Protein AF-A0A5B9EG46-F1 (afdb_monomer_lite)

Radius of gyration: 18.73 Å; chains: 1; bounding box: 48×42×52 Å

Structure (mmCIF, N/CA/C/O backbone):
data_AF-A0A5B9EG46-F1
#
_entry.id   AF-A0A5B9EG46-F1
#
loop_
_atom_site.group_PDB
_atom_site.id
_atom_site.type_symbol
_atom_site.label_atom_id
_atom_site.label_alt_id
_atom_site.label_comp_id
_atom_site.label_asym_id
_atom_site.label_entity_id
_atom_site.label_seq_id
_atom_site.pdbx_PDB_ins_code
_atom_site.Cartn_x
_atom_site.Cartn_y
_atom_site.Cartn_z
_atom_site.occupancy
_atom_site.B_iso_or_equiv
_atom_site.auth_seq_id
_atom_site.auth_comp_id
_atom_site.auth_asym_id
_atom_site.auth_atom_id
_atom_site.pdbx_PDB_model_num
ATOM 1 N N . MET A 1 1 ? -4.142 -1.203 10.692 1.00 85.25 1 MET A N 1
ATOM 2 C CA . MET A 1 1 ? -3.237 -2.343 10.443 1.00 85.25 1 MET A CA 1
ATOM 3 C C . MET A 1 1 ? -2.773 -2.283 8.999 1.00 85.25 1 MET A C 1
ATOM 5 O O . MET A 1 1 ? -3.549 -1.854 8.151 1.00 85.25 1 MET A O 1
ATOM 9 N N . ASN A 1 2 ? -1.533 -2.670 8.729 1.00 88.81 2 ASN A N 1
ATOM 10 C CA . ASN A 1 2 ? -1.017 -2.977 7.399 1.00 88.81 2 ASN A CA 1
ATOM 11 C C . ASN A 1 2 ? -0.337 -4.343 7.445 1.00 88.81 2 ASN A C 1
ATOM 13 O O . ASN A 1 2 ? 0.152 -4.753 8.495 1.00 88.81 2 ASN A O 1
ATOM 17 N N . ILE A 1 3 ? -0.322 -5.017 6.306 1.00 88.25 3 ILE A N 1
ATOM 18 C CA . ILE A 1 3 ? 0.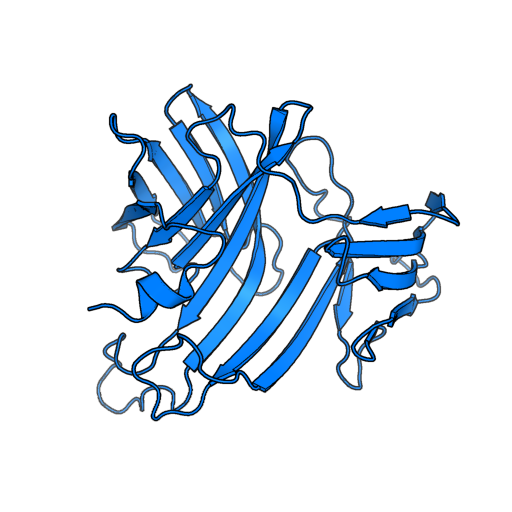375 -6.282 6.116 1.00 88.25 3 ILE A CA 1
ATOM 19 C C . ILE A 1 3 ? 1.422 -6.010 5.045 1.00 88.25 3 ILE A C 1
ATOM 21 O O . ILE A 1 3 ? 1.052 -5.525 3.974 1.00 88.25 3 ILE A O 1
ATOM 25 N N . LEU A 1 4 ? 2.687 -6.282 5.353 1.00 89.88 4 LEU A N 1
ATOM 26 C CA . LEU A 1 4 ? 3.756 -6.298 4.367 1.00 89.88 4 LEU A CA 1
ATOM 27 C C . LEU A 1 4 ? 4.073 -7.738 4.007 1.00 89.88 4 LEU A C 1
ATOM 29 O O . LEU A 1 4 ? 4.192 -8.599 4.878 1.00 89.88 4 LEU A O 1
ATOM 33 N N . ILE A 1 5 ? 4.189 -7.993 2.712 1.00 90.62 5 ILE A N 1
ATOM 34 C CA . ILE A 1 5 ? 4.480 -9.326 2.196 1.00 90.62 5 ILE A CA 1
ATOM 35 C C . ILE A 1 5 ? 5.685 -9.203 1.284 1.00 90.62 5 ILE A C 1
ATOM 37 O O . ILE A 1 5 ? 5.642 -8.451 0.312 1.00 90.62 5 ILE A O 1
ATOM 41 N N . SER A 1 6 ? 6.734 -9.960 1.579 1.00 90.94 6 SER A N 1
ATOM 42 C CA . SER A 1 6 ? 7.875 -10.113 0.685 1.00 90.94 6 SER A CA 1
ATOM 43 C C . SER A 1 6 ? 7.832 -11.498 0.068 1.00 90.94 6 SER A C 1
ATOM 45 O O . SER A 1 6 ? 7.726 -12.505 0.769 1.00 90.94 6 SER A O 1
ATOM 47 N N . THR A 1 7 ? 7.916 -11.557 -1.254 1.00 91.19 7 THR A N 1
ATOM 48 C CA . THR A 1 7 ? 7.923 -12.813 -2.000 1.00 91.19 7 THR A CA 1
ATOM 49 C C . THR A 1 7 ? 9.030 -12.832 -3.041 1.00 91.19 7 THR A C 1
ATOM 51 O O . THR A 1 7 ? 9.503 -11.783 -3.495 1.00 91.19 7 THR A O 1
ATOM 54 N N . THR A 1 8 ? 9.428 -14.036 -3.438 1.00 89.81 8 THR A N 1
ATOM 55 C CA . THR A 1 8 ? 10.346 -14.250 -4.552 1.00 89.81 8 THR A CA 1
ATOM 56 C C . THR A 1 8 ? 9.718 -15.082 -5.658 1.00 89.81 8 THR A C 1
ATOM 58 O O . THR A 1 8 ? 8.830 -15.908 -5.439 1.00 89.81 8 THR A O 1
ATOM 61 N N . VAL A 1 9 ? 10.206 -14.858 -6.876 1.00 85.00 9 VAL A N 1
ATOM 62 C CA . VAL A 1 9 ? 9.871 -15.650 -8.063 1.00 85.00 9 VAL A CA 1
ATOM 63 C C . VAL A 1 9 ? 11.168 -16.167 -8.698 1.00 85.00 9 VAL A C 1
ATOM 65 O O . VAL A 1 9 ? 12.153 -15.419 -8.730 1.00 85.00 9 VAL A O 1
ATOM 68 N N . PRO A 1 10 ? 11.210 -17.419 -9.201 1.00 77.56 10 PRO A N 1
ATOM 69 C CA . PRO A 1 10 ? 12.395 -17.976 -9.860 1.00 77.56 10 PRO A CA 1
ATOM 70 C C . PRO A 1 10 ? 12.951 -17.110 -11.013 1.00 77.56 10 PRO A C 1
ATOM 72 O O . PRO A 1 10 ? 12.191 -16.469 -11.737 1.00 77.56 10 PRO A O 1
ATOM 75 N N . SER A 1 11 ? 14.278 -17.144 -11.219 1.00 65.19 11 SER A N 1
ATOM 76 C CA . SER A 1 11 ? 15.052 -16.350 -12.209 1.00 65.19 11 SER A CA 1
ATOM 77 C C . SER A 1 11 ? 14.537 -16.386 -13.639 1.00 65.19 11 SER A C 1
ATOM 79 O O . SER A 1 11 ? 14.783 -15.448 -14.392 1.00 65.19 11 SER A O 1
ATOM 81 N N . SER A 1 12 ? 13.917 -17.490 -14.053 1.00 67.06 12 SER A N 1
ATOM 82 C CA . SER A 1 12 ? 13.529 -17.709 -15.447 1.00 67.06 12 SER A CA 1
ATOM 83 C C . SER A 1 12 ? 12.289 -16.920 -15.863 1.00 67.06 12 SER A C 1
ATOM 85 O O . SER A 1 12 ? 11.946 -16.909 -17.043 1.00 67.06 12 SER A O 1
ATOM 87 N N . ALA A 1 13 ? 11.595 -16.295 -14.914 1.00 65.25 13 ALA A N 1
ATOM 88 C CA . ALA A 1 13 ? 10.385 -15.537 -15.177 1.00 65.25 13 ALA A CA 1
ATOM 89 C C . ALA A 1 13 ? 10.718 -14.167 -15.797 1.00 65.25 13 ALA A C 1
ATOM 91 O O . ALA A 1 13 ? 11.292 -13.294 -15.146 1.00 65.25 13 ALA A O 1
ATOM 92 N N . THR A 1 14 ? 10.343 -13.973 -17.063 1.00 68.88 14 THR A N 1
ATOM 93 C CA . THR A 1 14 ? 10.379 -12.665 -17.746 1.00 68.88 14 THR A CA 1
ATOM 94 C C . THR A 1 14 ? 9.091 -11.859 -17.547 1.00 68.88 14 THR A C 1
ATOM 96 O O . THR A 1 14 ? 9.083 -10.652 -17.779 1.00 68.88 14 THR A O 1
ATOM 99 N N . ASP A 1 15 ? 8.032 -12.526 -17.092 1.00 72.88 15 ASP A N 1
ATOM 100 C CA . ASP A 1 15 ? 6.735 -11.992 -16.675 1.00 72.88 15 ASP A CA 1
ATOM 101 C C . ASP A 1 15 ? 6.372 -12.624 -15.322 1.00 72.88 15 ASP A C 1
ATOM 103 O O . ASP A 1 15 ? 6.826 -13.717 -14.992 1.00 72.88 15 ASP A O 1
ATOM 107 N N . LEU A 1 16 ? 5.571 -11.924 -14.530 1.00 79.81 16 LEU A N 1
ATOM 108 C CA . LEU A 1 16 ? 5.096 -12.342 -13.215 1.00 79.81 16 LEU A CA 1
ATOM 109 C C . LEU A 1 16 ? 3.639 -12.827 -13.241 1.00 79.81 16 LEU A C 1
ATOM 111 O O . LEU A 1 16 ? 3.157 -13.395 -12.258 1.00 79.81 16 LEU A O 1
ATOM 115 N N . THR A 1 17 ? 2.919 -12.607 -14.341 1.00 84.31 17 THR A N 1
ATOM 116 C CA . THR A 1 17 ? 1.511 -12.985 -14.470 1.00 84.31 17 THR A CA 1
ATOM 117 C C . THR A 1 17 ? 1.350 -14.503 -14.413 1.00 84.31 17 THR A C 1
ATOM 119 O O . THR A 1 17 ? 1.926 -15.240 -15.207 1.00 84.31 17 THR A O 1
ATOM 122 N N . GLY A 1 18 ? 0.554 -14.985 -13.456 1.00 81.94 18 GLY A N 1
ATOM 123 C CA . GLY A 1 18 ? 0.295 -16.418 -13.278 1.00 81.94 18 GLY A CA 1
ATOM 124 C C . GLY A 1 18 ? 1.481 -17.224 -12.739 1.00 81.94 18 GLY A C 1
ATOM 125 O O . GLY A 1 18 ? 1.371 -18.443 -12.622 1.00 81.94 18 GLY A O 1
ATOM 126 N N . VAL A 1 19 ? 2.596 -16.574 -12.386 1.00 84.44 19 VAL A N 1
ATOM 127 C CA . VAL A 1 19 ? 3.767 -17.261 -11.841 1.00 84.44 19 VAL A CA 1
ATOM 128 C C . VAL A 1 19 ? 3.614 -17.434 -10.324 1.00 84.44 19 VAL A C 1
ATOM 130 O O . VAL A 1 19 ? 3.377 -16.446 -9.623 1.00 84.44 19 VAL A O 1
ATOM 133 N N . PRO A 1 20 ? 3.758 -18.661 -9.787 1.00 85.44 20 PRO A N 1
ATOM 134 C CA . PRO A 1 20 ? 3.737 -18.889 -8.347 1.00 85.44 20 PRO A CA 1
ATOM 135 C C . PRO A 1 20 ? 4.836 -18.103 -7.623 1.00 85.44 20 PRO A C 1
ATOM 137 O O . PRO A 1 20 ? 5.988 -18.077 -8.058 1.00 85.44 20 PRO A O 1
ATOM 140 N N . GLN A 1 21 ? 4.472 -17.495 -6.496 1.00 88.31 21 GLN A N 1
ATOM 141 C CA . GLN A 1 21 ? 5.372 -16.714 -5.649 1.00 88.31 21 GLN A CA 1
ATOM 142 C C . GLN A 1 21 ? 5.690 -17.505 -4.376 1.00 88.31 21 GLN A C 1
ATOM 144 O O . GLN A 1 21 ? 4.795 -18.106 -3.779 1.00 88.31 21 GLN A O 1
ATOM 149 N N . ALA A 1 22 ? 6.953 -17.501 -3.956 1.00 89.31 22 ALA A N 1
ATOM 150 C CA . ALA A 1 22 ? 7.375 -18.056 -2.675 1.00 89.31 22 ALA A CA 1
ATOM 151 C C . ALA A 1 22 ? 7.365 -16.953 -1.612 1.00 89.31 22 ALA A C 1
ATOM 153 O O . ALA A 1 22 ? 7.956 -15.896 -1.823 1.00 89.31 22 ALA A O 1
ATOM 154 N N . LEU A 1 23 ? 6.693 -17.186 -0.483 1.00 88.69 23 LEU A N 1
ATOM 155 C CA . LEU A 1 23 ? 6.702 -16.263 0.651 1.00 88.69 23 LEU A CA 1
ATOM 156 C C . LEU A 1 23 ? 8.081 -16.281 1.321 1.00 88.69 23 LEU A C 1
ATOM 158 O O . LEU A 1 23 ? 8.531 -17.336 1.756 1.00 88.69 23 LEU A O 1
ATOM 162 N N . GLU A 1 24 ? 8.718 -15.119 1.421 1.00 88.56 24 GLU A N 1
ATOM 163 C CA . GLU A 1 24 ? 9.965 -14.939 2.176 1.00 88.56 24 GLU A CA 1
ATOM 164 C C . GLU A 1 24 ? 9.677 -14.353 3.555 1.00 88.56 24 GLU A C 1
ATOM 166 O O . GLU A 1 24 ? 10.222 -14.807 4.558 1.00 88.56 24 GLU A O 1
ATOM 171 N N . ASP A 1 25 ? 8.806 -13.342 3.599 1.00 87.12 25 ASP A N 1
ATOM 172 C CA . ASP A 1 25 ? 8.509 -12.615 4.824 1.00 87.12 25 ASP A CA 1
ATOM 173 C C . ASP A 1 25 ? 7.065 -12.118 4.859 1.00 87.12 25 ASP A C 1
ATOM 175 O O . ASP A 1 25 ? 6.468 -11.781 3.830 1.00 87.12 25 ASP A O 1
ATOM 179 N N . PHE A 1 26 ? 6.519 -12.076 6.069 1.00 90.44 26 PHE A N 1
ATOM 180 C CA . PHE A 1 26 ? 5.168 -11.631 6.361 1.00 90.44 26 PHE A CA 1
ATOM 181 C C . PHE A 1 26 ? 5.185 -10.824 7.657 1.00 90.44 26 PHE A C 1
ATOM 183 O O . PHE A 1 26 ? 5.309 -11.366 8.763 1.00 90.44 26 PHE A O 1
ATOM 190 N N . GLU A 1 27 ? 5.046 -9.511 7.502 1.00 91.56 27 GLU A N 1
ATOM 191 C CA . GLU A 1 27 ? 5.081 -8.549 8.593 1.00 91.56 27 GLU A CA 1
ATOM 192 C C . GLU A 1 27 ? 3.723 -7.867 8.765 1.00 91.56 27 GLU A C 1
ATOM 194 O O . GLU A 1 27 ? 3.001 -7.567 7.816 1.00 91.56 27 GLU A O 1
ATOM 199 N N . ILE A 1 28 ? 3.376 -7.576 10.011 1.00 91.88 28 ILE A N 1
ATOM 200 C CA . ILE A 1 28 ? 2.145 -6.919 10.411 1.00 91.88 28 ILE A CA 1
ATOM 201 C C . ILE A 1 28 ? 2.519 -5.636 11.130 1.00 91.88 28 ILE A C 1
ATOM 203 O O . ILE A 1 28 ? 3.109 -5.651 12.210 1.00 91.88 28 ILE A O 1
ATOM 207 N N . GLY A 1 29 ? 2.126 -4.516 10.539 1.00 90.00 29 GLY A N 1
ATOM 208 C CA . GLY A 1 29 ? 2.231 -3.211 11.158 1.00 90.00 29 GLY A CA 1
ATOM 209 C C . GLY A 1 29 ? 0.920 -2.802 11.825 1.00 90.00 29 GLY A C 1
ATOM 210 O O . GLY A 1 29 ? -0.145 -2.703 11.203 1.00 90.00 29 GLY A O 1
ATOM 211 N N . LEU A 1 30 ? 0.985 -2.532 13.124 1.00 90.00 30 LEU A N 1
ATOM 212 C CA . LEU A 1 30 ? -0.118 -1.985 13.902 1.00 90.00 30 LEU A CA 1
ATOM 213 C C . LEU A 1 30 ? 0.140 -0.518 14.187 1.00 90.00 30 LEU A C 1
ATOM 215 O O . LEU A 1 30 ? 1.171 -0.151 14.743 1.00 90.00 30 LEU A O 1
ATOM 219 N N . TYR A 1 31 ? -0.831 0.323 13.850 1.00 87.81 31 TYR A N 1
ATOM 220 C CA . TYR A 1 31 ? -0.686 1.763 13.961 1.00 87.81 31 TYR A CA 1
ATOM 221 C C . TYR A 1 31 ? -1.988 2.464 14.313 1.00 87.81 31 TYR A C 1
ATOM 223 O O . TYR A 1 31 ? -3.077 1.959 14.041 1.00 87.81 31 TYR A O 1
ATOM 231 N N . GLN A 1 32 ? -1.851 3.647 14.911 1.00 85.38 32 GLN A N 1
ATOM 232 C CA . GLN A 1 32 ? -2.953 4.579 15.110 1.00 85.38 32 GLN A CA 1
ATOM 233 C C . GLN A 1 32 ? -2.882 5.672 14.046 1.00 85.38 32 GLN A C 1
ATOM 235 O O . GLN A 1 32 ? -1.833 6.287 13.845 1.00 85.38 32 GLN A O 1
ATOM 240 N N . ARG A 1 33 ? -4.014 5.938 13.397 1.00 81.38 33 ARG A N 1
ATOM 241 C CA . ARG A 1 33 ? -4.168 7.017 12.422 1.00 81.38 33 ARG A CA 1
ATOM 242 C C . ARG A 1 33 ? -4.978 8.171 13.016 1.00 81.38 33 ARG A C 1
ATOM 244 O O . ARG A 1 33 ? -5.821 7.951 13.881 1.00 81.38 33 ARG A O 1
ATOM 251 N N . SER A 1 34 ? -4.698 9.388 12.562 1.00 79.12 34 SER A N 1
ATOM 252 C CA . SER A 1 34 ? -5.483 10.595 12.816 1.00 79.12 34 SER A CA 1
ATOM 253 C C . SER A 1 34 ? -5.663 11.334 11.490 1.00 79.12 34 SER A C 1
ATOM 255 O O . SER A 1 34 ? -4.697 11.873 10.955 1.00 79.12 34 SER A O 1
ATOM 257 N N . GLY A 1 35 ? -6.875 11.332 10.931 1.00 78.19 35 GLY A N 1
ATOM 258 C CA . GLY A 1 35 ? -7.098 11.821 9.565 1.00 78.19 35 GLY A CA 1
ATOM 259 C C . GLY A 1 35 ? -6.379 10.941 8.536 1.00 78.19 35 GLY A C 1
ATOM 260 O O . GLY A 1 35 ? -6.535 9.723 8.561 1.00 78.19 35 GLY A O 1
ATOM 261 N N . SER A 1 36 ? -5.570 11.537 7.656 1.00 72.62 36 SER A N 1
ATOM 262 C CA . SER A 1 36 ? -4.750 10.814 6.667 1.00 72.62 36 SER A CA 1
ATOM 263 C C . SER A 1 36 ? -3.368 10.391 7.185 1.00 72.62 36 SER A C 1
ATOM 265 O O . SER A 1 36 ? -2.705 9.578 6.544 1.00 72.62 36 SER A O 1
ATOM 267 N N . ASP A 1 37 ? -2.940 10.884 8.352 1.00 81.00 37 ASP A N 1
ATOM 268 C CA . ASP A 1 37 ? -1.594 10.654 8.881 1.00 81.00 37 ASP A CA 1
ATOM 269 C C . ASP A 1 37 ? -1.564 9.573 9.971 1.00 81.00 37 ASP A C 1
ATOM 271 O O . ASP A 1 37 ? -2.401 9.512 10.878 1.00 81.00 37 ASP A O 1
ATOM 275 N N . VAL A 1 38 ? -0.550 8.713 9.912 1.00 80.00 38 VAL A N 1
ATOM 276 C CA . VAL A 1 38 ? -0.210 7.772 10.982 1.00 80.00 38 VAL A CA 1
ATOM 277 C C . VAL A 1 38 ? 0.640 8.459 12.051 1.00 80.00 38 VAL A C 1
ATOM 279 O O . VAL A 1 38 ? 1.579 9.191 11.736 1.00 80.00 38 VAL A O 1
ATOM 282 N N . LYS A 1 39 ? 0.337 8.198 13.328 1.00 78.00 39 LYS A N 1
ATOM 283 C CA . LYS A 1 39 ? 1.109 8.730 14.459 1.00 78.00 39 LYS A CA 1
ATOM 284 C C . LYS A 1 39 ? 2.502 8.068 14.525 1.00 78.00 39 LYS A C 1
ATOM 286 O O . LYS A 1 39 ? 2.551 6.848 14.695 1.00 78.00 39 LYS A O 1
ATOM 291 N N . PRO A 1 40 ? 3.616 8.830 14.474 1.00 58.28 40 PRO A N 1
ATOM 292 C CA . PRO A 1 40 ? 4.979 8.283 14.378 1.00 58.28 40 PRO A CA 1
ATOM 293 C C . PRO A 1 40 ? 5.389 7.330 15.512 1.00 58.28 40 PRO A C 1
ATOM 295 O O . PRO A 1 40 ? 6.041 6.325 15.264 1.00 58.28 40 PRO A O 1
ATOM 298 N N . LEU A 1 41 ? 4.959 7.592 16.751 1.00 62.22 41 LEU A N 1
ATOM 299 C CA . LEU A 1 41 ? 5.245 6.742 17.923 1.00 62.22 41 LEU A CA 1
ATOM 300 C C . LEU A 1 41 ? 4.221 5.611 18.120 1.00 62.22 41 LEU A C 1
ATOM 302 O O . LEU A 1 41 ? 4.213 4.927 19.139 1.00 62.22 41 LEU A O 1
ATOM 306 N N . GLY A 1 42 ? 3.314 5.437 17.159 1.00 64.81 42 GLY A N 1
ATOM 307 C CA . GLY A 1 42 ? 2.221 4.482 17.226 1.00 64.81 42 GLY A CA 1
ATOM 308 C C . GLY A 1 42 ? 2.456 3.213 16.422 1.00 64.81 42 GLY A C 1
ATOM 309 O O . GLY A 1 42 ? 1.516 2.430 16.345 1.00 64.81 42 GLY A O 1
ATOM 310 N N . PHE A 1 43 ? 3.625 2.997 15.820 1.00 79.25 43 PHE A N 1
ATOM 311 C CA . PHE A 1 43 ? 3.866 1.843 14.954 1.00 79.25 43 PHE A CA 1
ATOM 312 C C . PHE A 1 43 ? 4.518 0.680 15.713 1.00 79.25 43 PHE A C 1
ATOM 314 O O . PHE A 1 43 ? 5.576 0.838 16.317 1.00 79.25 43 PHE A O 1
ATOM 321 N N . ASN A 1 44 ? 3.892 -0.494 15.679 1.00 85.44 44 ASN A N 1
ATOM 322 C CA . ASN A 1 44 ? 4.476 -1.746 16.155 1.00 85.44 44 ASN A CA 1
ATOM 323 C C . ASN A 1 44 ? 4.505 -2.742 14.997 1.00 85.44 44 ASN A C 1
ATOM 325 O O . ASN A 1 44 ? 3.465 -2.977 14.384 1.00 85.44 44 ASN A O 1
ATOM 329 N N . PHE A 1 45 ? 5.677 -3.305 14.713 1.00 87.44 45 PHE A N 1
ATOM 330 C CA . PHE A 1 45 ? 5.852 -4.337 13.695 1.00 87.44 45 PHE A CA 1
ATOM 331 C C . PHE A 1 45 ? 5.983 -5.709 14.349 1.00 87.44 45 PHE A C 1
ATOM 333 O O . PHE A 1 45 ? 6.668 -5.865 15.363 1.00 87.44 45 PHE A O 1
ATOM 340 N N . PHE A 1 46 ? 5.327 -6.693 13.750 1.00 91.38 46 PHE A N 1
ATOM 341 C CA . PHE A 1 46 ? 5.350 -8.088 14.163 1.00 91.38 46 PHE A CA 1
ATOM 342 C C . PHE A 1 46 ? 5.580 -8.946 12.926 1.00 91.38 46 PHE A C 1
ATOM 344 O O . PHE A 1 46 ? 4.922 -8.724 11.922 1.00 91.38 46 PHE A O 1
ATOM 351 N N . ALA A 1 47 ? 6.473 -9.925 12.987 1.00 91.50 47 ALA A N 1
ATOM 352 C CA . ALA A 1 47 ? 6.711 -10.853 11.881 1.00 91.50 47 ALA A CA 1
ATOM 353 C C . ALA A 1 47 ? 6.244 -12.266 12.247 1.00 91.50 47 ALA A C 1
ATOM 355 O O . ALA A 1 47 ? 6.126 -12.585 13.435 1.00 91.50 47 ALA A O 1
ATOM 356 N N . THR A 1 48 ? 6.017 -13.112 11.240 1.00 89.31 48 THR A N 1
ATOM 357 C CA . THR A 1 48 ? 5.795 -14.562 11.422 1.00 89.31 48 THR A CA 1
ATOM 358 C C . THR A 1 48 ? 7.082 -15.382 11.370 1.00 89.31 48 THR A C 1
ATOM 360 O O . THR A 1 48 ? 7.041 -16.609 11.440 1.00 89.31 48 THR A O 1
ATOM 363 N N . SER A 1 49 ? 8.237 -14.727 11.224 1.00 85.31 49 SER A N 1
ATOM 364 C CA . SER A 1 49 ? 9.542 -15.376 11.338 1.00 85.31 49 SER A CA 1
ATOM 365 C C . SER A 1 49 ? 9.750 -15.960 12.743 1.00 85.31 49 SER A C 1
ATOM 367 O O . SER A 1 49 ? 9.064 -15.592 13.695 1.00 85.31 49 SER A O 1
ATOM 369 N N . ALA A 1 50 ? 10.723 -16.862 12.905 1.00 77.62 50 ALA A N 1
ATOM 370 C CA . ALA A 1 50 ? 10.936 -17.595 14.162 1.00 77.62 50 ALA A CA 1
ATOM 371 C C . ALA A 1 50 ? 11.182 -16.700 15.398 1.00 77.62 50 ALA A C 1
ATOM 373 O O . ALA A 1 50 ? 10.896 -17.108 16.521 1.00 77.62 50 ALA A O 1
ATOM 374 N N . ALA A 1 51 ? 11.709 -15.487 15.202 1.00 78.88 51 ALA A N 1
ATOM 375 C CA . ALA A 1 51 ? 11.920 -14.498 16.266 1.00 78.88 51 ALA A CA 1
ATOM 376 C C . ALA A 1 51 ? 10.737 -13.521 16.440 1.00 78.88 51 ALA A C 1
ATOM 378 O O . ALA A 1 51 ? 10.742 -12.687 17.350 1.00 78.88 51 ALA A O 1
ATOM 379 N N . GLY A 1 52 ? 9.748 -13.598 15.551 1.00 83.00 52 GLY A N 1
ATOM 380 C CA . GLY A 1 52 ? 8.565 -12.761 15.538 1.00 83.00 52 GLY A CA 1
ATOM 381 C C . GLY A 1 52 ? 7.545 -13.128 16.617 1.00 83.00 52 GLY A C 1
ATOM 382 O O . GLY A 1 52 ? 7.708 -14.069 17.393 1.00 83.00 52 GLY A O 1
ATOM 383 N N . ARG A 1 53 ? 6.487 -12.322 16.711 1.00 89.56 53 ARG A N 1
ATOM 384 C CA . ARG A 1 53 ? 5.388 -12.503 17.681 1.00 89.56 53 ARG A CA 1
ATOM 385 C C . ARG A 1 53 ? 4.033 -12.675 17.002 1.00 89.56 53 ARG A C 1
ATOM 387 O O . ARG A 1 53 ? 3.017 -12.679 17.690 1.00 89.56 53 ARG A O 1
ATOM 394 N N . ALA A 1 54 ? 4.025 -12.785 15.676 1.00 93.12 54 ALA A N 1
ATOM 395 C CA . ALA A 1 54 ? 2.832 -13.093 14.912 1.00 93.12 54 ALA A CA 1
ATOM 396 C C . ALA A 1 54 ? 2.842 -14.561 14.478 1.00 93.12 54 ALA A C 1
ATOM 398 O O . ALA A 1 54 ? 3.898 -15.137 14.224 1.00 93.12 54 ALA A O 1
ATOM 399 N N . SER A 1 55 ? 1.664 -15.156 14.341 1.00 93.38 55 SER A N 1
ATOM 400 C CA . SER A 1 55 ? 1.475 -16.430 13.654 1.00 93.38 55 SER A CA 1
ATOM 401 C C . SER A 1 55 ? 0.359 -16.308 12.623 1.00 93.38 55 SER A C 1
ATOM 403 O O . SER A 1 55 ? -0.617 -15.588 12.825 1.00 93.38 55 SER A O 1
ATOM 405 N N . TRP A 1 56 ? 0.540 -16.986 11.494 1.00 91.31 56 TRP A N 1
ATOM 406 C CA . TRP A 1 56 ? -0.412 -17.031 10.391 1.00 91.31 56 TRP A CA 1
ATOM 407 C C . TRP A 1 56 ? -0.428 -18.444 9.815 1.00 91.31 56 TRP A C 1
ATOM 409 O O . TRP A 1 56 ? 0.611 -18.937 9.381 1.00 91.31 56 TRP A O 1
ATOM 419 N N . ASP A 1 57 ? -1.590 -19.094 9.815 1.00 90.19 57 ASP A N 1
ATOM 420 C CA . ASP A 1 57 ? -1.754 -20.469 9.310 1.00 90.19 57 ASP A CA 1
ATOM 421 C C . ASP A 1 57 ? -2.414 -20.539 7.917 1.00 90.19 57 ASP A C 1
ATOM 423 O O . ASP A 1 57 ? -2.773 -21.613 7.438 1.00 90.19 57 ASP A O 1
ATOM 427 N N . GLY A 1 58 ? -2.585 -19.390 7.256 1.00 87.94 58 GLY A N 1
ATOM 428 C CA . GLY A 1 58 ? -3.347 -19.270 6.010 1.00 87.94 58 GLY A CA 1
ATOM 429 C C . GLY A 1 58 ? -4.812 -18.875 6.214 1.00 87.94 58 GLY A C 1
ATOM 430 O O . GLY A 1 58 ? -5.474 -18.499 5.242 1.00 87.94 58 GLY A O 1
ATOM 431 N N . ARG A 1 59 ? -5.315 -18.902 7.454 1.00 93.50 59 ARG A N 1
ATOM 432 C CA . ARG A 1 59 ? -6.680 -18.484 7.790 1.00 93.50 59 ARG A CA 1
ATOM 433 C C . ARG A 1 59 ? -6.795 -17.647 9.059 1.00 93.50 59 ARG A C 1
ATOM 435 O O . ARG A 1 59 ? -7.637 -16.755 9.088 1.00 93.50 59 ARG A O 1
ATOM 442 N N . HIS A 1 60 ? -5.972 -17.883 10.071 1.00 95.50 60 HIS A N 1
ATOM 443 C CA . HIS A 1 60 ? -5.991 -17.179 11.350 1.00 95.50 60 HIS A CA 1
ATOM 444 C C . HIS A 1 60 ? -4.674 -16.454 11.623 1.00 95.50 60 HIS A C 1
ATOM 446 O O . HIS A 1 60 ? -3.603 -17.062 11.610 1.00 95.50 60 HIS A O 1
ATOM 452 N N . LEU A 1 61 ? -4.767 -15.145 11.872 1.00 95.31 61 LEU A N 1
ATOM 453 C CA . LEU A 1 61 ? -3.666 -14.278 12.280 1.00 95.31 61 LEU A CA 1
ATOM 454 C C . LEU A 1 61 ? -3.745 -14.058 13.785 1.00 95.31 61 LEU A C 1
ATOM 456 O O . LEU A 1 61 ? -4.739 -13.518 14.272 1.00 95.31 61 LEU A O 1
ATOM 460 N N . ARG A 1 62 ? -2.671 -14.401 14.497 1.00 96.62 62 ARG A N 1
ATOM 461 C CA . ARG A 1 62 ? -2.544 -14.126 15.927 1.00 96.62 62 ARG A CA 1
ATOM 462 C C . ARG A 1 62 ? -1.311 -13.310 16.243 1.00 96.62 62 ARG A C 1
ATOM 464 O O . ARG A 1 62 ? -0.257 -13.531 15.657 1.00 96.62 62 ARG A O 1
ATOM 471 N N . ILE A 1 63 ? -1.443 -12.391 17.190 1.00 95.75 63 ILE A N 1
ATOM 472 C CA . ILE A 1 63 ? -0.331 -11.667 17.808 1.00 95.75 63 ILE A CA 1
ATOM 473 C C . ILE A 1 63 ? -0.575 -11.687 19.309 1.00 95.75 63 ILE A C 1
ATOM 475 O O . ILE A 1 63 ? -1.631 -11.249 19.751 1.00 95.75 63 ILE A O 1
ATOM 479 N N . ASP A 1 64 ? 0.403 -12.167 20.068 1.00 92.69 64 ASP A N 1
ATOM 480 C CA . ASP A 1 64 ? 0.408 -12.096 21.529 1.00 92.69 64 ASP A CA 1
ATOM 481 C C . ASP A 1 64 ? 1.719 -11.442 21.969 1.00 92.69 64 ASP A C 1
ATOM 483 O O . ASP A 1 64 ? 2.822 -11.996 21.837 1.00 92.69 64 ASP A O 1
ATOM 487 N N . SER A 1 65 ? 1.600 -10.196 22.416 1.00 91.56 65 SER A N 1
ATOM 488 C CA . SER A 1 65 ? 2.715 -9.400 22.896 1.00 91.56 65 SER A CA 1
ATOM 489 C C . SER A 1 65 ? 2.354 -8.769 24.239 1.00 91.56 65 SER A C 1
ATOM 491 O O . SER A 1 65 ? 1.652 -7.751 24.265 1.00 91.56 65 SER A O 1
ATOM 493 N N . PRO A 1 66 ? 2.891 -9.292 25.357 1.00 88.19 66 PRO A N 1
ATOM 494 C CA . PRO A 1 66 ? 2.644 -8.715 26.670 1.00 88.19 66 PRO A CA 1
ATOM 495 C C . PRO A 1 66 ? 3.243 -7.309 26.772 1.00 88.19 66 PRO A C 1
ATOM 497 O O . PRO A 1 66 ? 4.175 -6.949 26.042 1.00 88.19 66 PRO A O 1
ATOM 500 N N . GLN A 1 67 ? 2.736 -6.525 27.723 1.00 86.44 67 GLN A N 1
ATOM 501 C CA . GLN A 1 67 ? 3.260 -5.192 28.011 1.00 86.44 67 GLN A CA 1
ATOM 502 C C . GLN A 1 67 ? 4.757 -5.243 28.363 1.00 86.44 67 GLN A C 1
ATOM 504 O O . GLN A 1 67 ? 5.198 -6.068 29.165 1.00 86.44 67 GLN A O 1
ATOM 509 N N . LYS A 1 68 ? 5.542 -4.317 27.799 1.00 85.00 68 LYS A N 1
ATOM 510 C CA . LYS A 1 68 ? 6.960 -4.107 28.140 1.00 85.00 68 LYS A CA 1
ATOM 511 C C . LYS A 1 68 ? 7.228 -2.626 28.394 1.00 85.00 68 LYS A C 1
ATOM 513 O O . LYS A 1 68 ? 6.446 -1.767 27.993 1.00 85.00 68 LYS A O 1
ATOM 518 N N . ALA A 1 69 ? 8.341 -2.303 29.052 1.00 82.88 69 ALA A N 1
ATOM 519 C CA . ALA A 1 69 ? 8.736 -0.911 29.260 1.00 82.88 69 ALA A CA 1
ATOM 520 C C . ALA A 1 69 ? 8.811 -0.168 27.911 1.00 82.88 69 ALA A C 1
ATOM 522 O O . ALA A 1 69 ? 9.559 -0.564 27.021 1.00 82.88 69 ALA A O 1
ATOM 523 N N . GLY A 1 70 ? 7.996 0.880 27.754 1.00 78.00 70 GLY A N 1
ATOM 524 C CA . GLY A 1 70 ? 7.927 1.683 26.529 1.00 78.00 70 GLY A CA 1
ATOM 525 C C . GLY A 1 70 ? 7.120 1.084 25.367 1.00 78.00 70 GLY A C 1
ATOM 526 O O . GLY A 1 70 ? 7.021 1.738 24.333 1.00 78.00 70 GLY A O 1
ATOM 527 N N . LEU A 1 71 ? 6.515 -0.104 25.511 1.00 81.81 71 LEU A N 1
ATOM 528 C CA . LEU A 1 71 ? 5.685 -0.729 24.471 1.00 81.81 71 LEU A CA 1
ATOM 529 C C . LEU A 1 71 ? 4.336 -1.197 25.041 1.00 81.81 71 LEU A C 1
ATOM 531 O O . LEU A 1 71 ? 4.310 -1.877 26.071 1.00 81.81 71 LEU A O 1
ATOM 535 N N . PRO A 1 72 ? 3.206 -0.861 24.391 1.00 86.25 72 PRO A N 1
ATOM 536 C CA . PRO A 1 72 ? 1.900 -1.301 24.858 1.00 86.25 72 PRO A CA 1
ATOM 537 C C . PRO A 1 72 ? 1.743 -2.818 24.708 1.00 86.25 72 PRO A C 1
ATOM 539 O O . PRO A 1 72 ? 2.331 -3.427 23.815 1.00 86.25 72 PRO A O 1
ATOM 542 N N . GLU A 1 73 ? 0.898 -3.403 25.554 1.00 90.88 73 GLU A N 1
ATOM 543 C CA . GLU A 1 73 ? 0.331 -4.731 25.307 1.00 90.88 73 GLU A CA 1
ATOM 544 C C . GLU A 1 73 ? -0.421 -4.740 23.969 1.00 90.88 73 GLU A C 1
ATOM 546 O O . GLU A 1 73 ? -1.096 -3.756 23.632 1.00 90.88 73 GLU A O 1
ATOM 551 N N . VAL A 1 74 ? -0.295 -5.840 23.223 1.00 93.25 74 VAL A N 1
ATOM 552 C CA . VAL A 1 74 ? -0.991 -6.083 21.958 1.00 93.25 74 VAL A CA 1
ATOM 553 C C . VAL A 1 74 ? -1.470 -7.529 21.909 1.00 93.25 74 VAL A C 1
ATOM 555 O O . VAL A 1 74 ? -0.644 -8.440 21.952 1.00 93.25 74 VAL A O 1
ATOM 558 N N . HIS A 1 75 ? -2.776 -7.707 21.706 1.00 95.00 75 HIS A N 1
ATOM 559 C CA . HIS A 1 75 ? -3.398 -8.995 21.396 1.00 95.00 75 HIS A CA 1
ATOM 560 C C . HIS A 1 75 ? -4.233 -8.878 20.128 1.00 95.00 75 HIS A C 1
ATOM 562 O O . HIS A 1 75 ? -5.045 -7.963 19.986 1.00 95.00 75 HIS A O 1
ATOM 568 N N . VAL A 1 76 ? -4.029 -9.792 19.190 1.00 96.00 76 VAL A N 1
ATOM 569 C CA . VAL A 1 76 ? -4.787 -9.872 17.939 1.00 96.00 76 VAL A CA 1
ATOM 570 C C . VAL A 1 76 ? -5.165 -11.326 17.721 1.00 96.00 76 VAL A C 1
ATOM 572 O O . VAL A 1 76 ? -4.289 -12.183 17.780 1.00 96.00 76 VAL A O 1
ATOM 575 N N . ASP A 1 77 ? -6.437 -11.596 17.441 1.00 96.94 77 ASP A N 1
ATOM 576 C CA . ASP A 1 77 ? -6.895 -12.886 16.920 1.00 96.94 77 ASP A CA 1
ATOM 577 C C . ASP A 1 77 ? -7.926 -12.615 15.823 1.00 96.94 77 ASP A C 1
ATOM 579 O O . ASP A 1 77 ? -9.039 -12.166 16.098 1.00 96.94 77 ASP A O 1
ATOM 583 N N . LEU A 1 78 ? -7.523 -12.794 14.565 1.00 97.12 78 LEU A N 1
ATOM 584 C CA . LEU A 1 78 ? -8.327 -12.454 13.396 1.00 97.12 78 LEU A CA 1
ATOM 585 C C . LEU A 1 78 ? -8.414 -13.629 12.433 1.00 97.12 78 LEU A C 1
ATOM 587 O O . LEU A 1 78 ? -7.399 -14.184 12.019 1.00 97.12 78 LEU A O 1
ATOM 591 N N . ALA A 1 79 ? -9.626 -13.925 11.979 1.00 97.06 79 ALA A N 1
A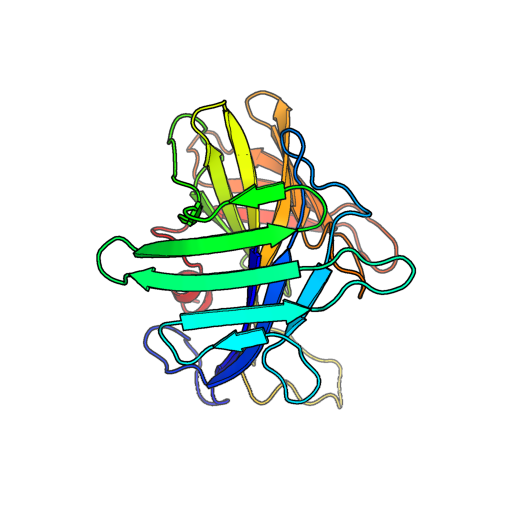TOM 592 C CA . ALA A 1 79 ? -9.888 -14.899 10.936 1.00 97.06 79 ALA A CA 1
ATOM 593 C C . ALA A 1 79 ? -10.134 -14.225 9.588 1.00 97.06 79 ALA A C 1
ATOM 595 O O . ALA A 1 79 ? -10.931 -13.294 9.489 1.00 97.06 79 ALA A O 1
ATOM 596 N N . TRP A 1 80 ? -9.467 -14.715 8.545 1.00 95.50 80 TRP A N 1
ATOM 597 C CA . TRP A 1 80 ? -9.709 -14.325 7.164 1.00 95.50 80 TRP A CA 1
ATOM 598 C C . TRP A 1 80 ? -10.900 -15.086 6.583 1.00 95.50 80 TRP A C 1
ATOM 600 O O . TRP A 1 80 ? -10.930 -16.321 6.545 1.00 95.50 80 TRP A O 1
ATOM 610 N N . ASP A 1 81 ? -11.849 -14.331 6.045 1.00 95.00 81 ASP A N 1
ATOM 611 C CA . ASP A 1 81 ? -12.905 -14.833 5.184 1.00 95.00 81 ASP A CA 1
ATOM 612 C C . ASP A 1 81 ? -12.608 -14.444 3.732 1.00 95.00 81 ASP A C 1
ATOM 614 O O . ASP A 1 81 ? -12.736 -13.287 3.325 1.00 95.00 81 ASP A O 1
ATOM 618 N N . GLY A 1 82 ? -12.233 -15.441 2.928 1.00 90.75 82 GLY A N 1
ATOM 619 C CA . GLY A 1 82 ? -11.958 -15.263 1.503 1.00 90.75 82 GLY A CA 1
ATOM 620 C C . GLY A 1 82 ? -13.183 -14.872 0.670 1.00 90.75 82 GLY A C 1
ATOM 621 O O . GLY A 1 82 ? -13.014 -14.293 -0.403 1.00 90.75 82 GLY A O 1
ATOM 622 N N . THR A 1 83 ? -14.399 -15.132 1.162 1.00 92.44 83 THR A N 1
ATOM 623 C CA . THR A 1 83 ? -15.653 -14.784 0.476 1.00 92.44 83 THR A CA 1
ATOM 624 C C . THR A 1 83 ? -15.909 -13.288 0.576 1.00 92.44 83 THR A C 1
ATOM 626 O O . THR A 1 83 ? -16.066 -12.606 -0.436 1.00 92.44 83 THR A O 1
ATOM 629 N N . THR A 1 84 ? -15.900 -12.754 1.799 1.00 92.31 84 THR A N 1
ATOM 630 C CA . THR A 1 84 ? -16.102 -11.318 2.048 1.00 92.31 84 THR A CA 1
ATOM 631 C C . THR A 1 84 ? -14.823 -10.498 1.905 1.00 92.31 84 THR A C 1
ATOM 633 O O . THR A 1 84 ? -14.877 -9.267 1.964 1.00 92.31 84 THR A O 1
ATOM 636 N N . ARG A 1 85 ? -13.678 -11.166 1.704 1.00 91.69 85 ARG A N 1
ATOM 637 C CA . ARG A 1 85 ? -12.336 -10.574 1.658 1.00 91.69 85 ARG A CA 1
ATOM 638 C C . ARG A 1 85 ? -12.083 -9.674 2.863 1.00 91.69 85 ARG A C 1
ATOM 640 O O . ARG A 1 85 ? -11.646 -8.525 2.727 1.00 91.69 85 ARG A O 1
ATOM 647 N N . SER A 1 86 ? -12.409 -10.188 4.042 1.00 94.38 86 SER A N 1
ATOM 648 C CA . SER A 1 86 ? -12.323 -9.443 5.289 1.00 94.38 86 SER A CA 1
ATOM 649 C C . SER A 1 86 ? -11.715 -10.272 6.408 1.00 94.38 86 SER A C 1
ATOM 651 O O . SER A 1 86 ? -11.725 -11.500 6.370 1.00 94.38 86 SER A O 1
ATOM 653 N N . TRP A 1 87 ? -11.152 -9.573 7.385 1.00 95.12 87 TRP A N 1
ATOM 654 C CA . TRP A 1 87 ? -10.658 -10.159 8.620 1.00 95.12 87 TRP A CA 1
ATOM 655 C C . TRP A 1 87 ? -11.624 -9.835 9.744 1.00 95.12 87 TRP A C 1
ATOM 657 O O . TRP A 1 87 ? -12.003 -8.673 9.881 1.00 95.12 87 TRP A O 1
ATOM 667 N N . THR A 1 88 ? -11.973 -10.815 10.564 1.00 96.88 88 THR A N 1
ATOM 668 C CA . THR A 1 88 ? -12.893 -10.636 11.693 1.00 96.88 88 THR A CA 1
ATOM 669 C C . THR A 1 88 ? -12.345 -11.278 12.954 1.00 96.88 88 THR A C 1
ATOM 671 O O . THR A 1 88 ? -11.795 -12.374 12.880 1.00 96.88 88 THR A O 1
ATOM 674 N N . GLY A 1 89 ? -12.522 -10.637 14.104 1.00 96.62 89 GLY A N 1
ATOM 675 C CA . GLY A 1 89 ? -12.124 -11.206 15.392 1.00 96.62 89 GLY A CA 1
ATOM 676 C C . GLY A 1 89 ? -11.829 -10.134 16.429 1.00 96.62 89 GLY A C 1
ATOM 677 O O . GLY A 1 89 ? -12.447 -9.073 16.400 1.00 96.62 89 GLY A O 1
ATOM 678 N N . SER A 1 90 ? -10.887 -10.390 17.329 1.00 96.69 90 SER A N 1
ATOM 679 C CA . SER A 1 90 ? -10.581 -9.505 18.450 1.00 96.69 90 SER A CA 1
ATOM 680 C C . SER A 1 90 ? -9.302 -8.700 18.233 1.00 96.69 90 SER A C 1
ATOM 682 O O . SER A 1 90 ? -8.361 -9.104 17.540 1.00 96.69 90 SER A O 1
ATOM 684 N N . PHE A 1 91 ? -9.275 -7.517 18.842 1.00 95.00 91 PHE A N 1
ATOM 685 C CA . PHE A 1 91 ? -8.108 -6.652 18.850 1.00 95.00 91 PHE A CA 1
ATOM 686 C C . PHE A 1 91 ? -8.017 -5.879 20.156 1.00 95.00 91 PHE A C 1
ATOM 688 O O . PHE A 1 91 ? -8.943 -5.162 20.552 1.00 95.00 91 PHE A O 1
ATOM 695 N N . GLU A 1 92 ? -6.848 -5.961 20.774 1.00 93.75 92 GLU A N 1
ATOM 696 C CA . GLU A 1 92 ? -6.512 -5.238 21.983 1.00 93.75 92 GLU A CA 1
ATOM 697 C C . GLU A 1 92 ? -5.158 -4.557 21.832 1.00 93.75 92 GLU A C 1
ATOM 699 O O . GLU A 1 92 ? -4.169 -5.155 21.405 1.00 93.75 92 GLU A O 1
ATOM 704 N N . ARG A 1 93 ? -5.113 -3.274 22.186 1.00 90.06 93 ARG A N 1
ATOM 705 C CA . ARG A 1 93 ? -3.884 -2.492 22.236 1.00 90.06 93 ARG A CA 1
ATOM 706 C C . ARG A 1 93 ? -3.999 -1.387 23.274 1.00 90.06 93 ARG A C 1
ATOM 708 O O . ARG A 1 93 ? -4.796 -0.459 23.116 1.00 90.06 93 ARG A O 1
ATOM 715 N N . ALA A 1 94 ? -3.145 -1.435 24.294 1.00 84.81 94 ALA A N 1
ATOM 716 C CA . ALA A 1 94 ? -3.228 -0.537 25.447 1.00 84.81 94 ALA A CA 1
ATOM 717 C C . ALA A 1 94 ? -4.655 -0.512 26.048 1.00 84.81 94 ALA A C 1
ATOM 719 O O . ALA A 1 94 ? -5.161 -1.543 26.481 1.00 84.81 94 ALA A O 1
ATOM 720 N N . ALA A 1 95 ? -5.310 0.653 26.079 1.00 84.69 95 ALA A N 1
ATOM 721 C CA . ALA A 1 95 ? -6.673 0.800 26.596 1.00 84.69 95 ALA A CA 1
ATOM 722 C C . ALA A 1 95 ? -7.770 0.454 25.571 1.00 84.69 95 ALA A C 1
ATOM 724 O O . ALA A 1 95 ? -8.935 0.337 25.940 1.00 84.69 95 ALA A O 1
ATOM 725 N N . PHE A 1 96 ? -7.430 0.313 24.288 1.00 86.00 96 PHE A N 1
ATOM 726 C CA . PHE A 1 96 ? -8.401 -0.034 23.257 1.00 86.00 96 PHE A CA 1
ATOM 727 C C . PHE A 1 96 ? -8.590 -1.549 23.240 1.00 86.00 96 PHE A C 1
ATOM 729 O O . PHE A 1 96 ? -7.661 -2.270 22.885 1.00 86.00 96 PHE A O 1
ATOM 736 N N . ARG A 1 97 ? -9.779 -2.027 23.615 1.00 89.62 97 ARG A N 1
ATOM 737 C CA . ARG A 1 97 ? -10.139 -3.450 23.602 1.00 89.62 97 ARG A CA 1
ATOM 738 C C . ARG A 1 97 ? -11.466 -3.615 22.880 1.00 89.62 97 ARG A C 1
ATOM 740 O O . ARG A 1 97 ? -12.455 -3.011 23.283 1.00 89.62 97 ARG A O 1
ATOM 747 N N . ASN A 1 98 ? -11.474 -4.400 21.810 1.00 89.75 98 ASN A N 1
ATOM 748 C CA . 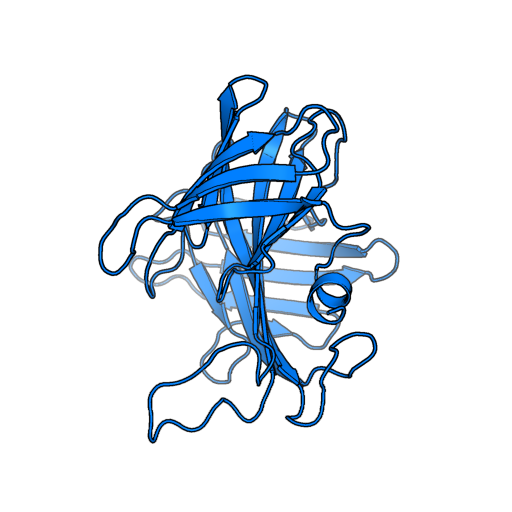ASN A 1 98 ? -12.686 -4.754 21.084 1.00 89.75 98 ASN A CA 1
ATOM 749 C C . ASN A 1 98 ? -12.701 -6.253 20.815 1.00 89.75 98 ASN A C 1
ATOM 751 O O . ASN A 1 98 ? -11.769 -6.797 20.223 1.00 89.75 98 ASN A O 1
ATOM 755 N N . GLN A 1 99 ? -13.782 -6.902 21.241 1.00 86.94 99 GLN A N 1
ATOM 756 C CA . GLN A 1 99 ? -13.973 -8.338 21.043 1.00 86.94 99 GLN A CA 1
ATOM 757 C C . GLN A 1 99 ? -14.388 -8.679 19.610 1.00 86.94 99 GLN A C 1
ATOM 759 O O . GLN A 1 99 ? -14.167 -9.803 19.171 1.00 86.94 99 GLN A O 1
ATOM 764 N N . GLU A 1 100 ? -14.936 -7.706 18.880 1.00 93.12 100 GLU A N 1
ATOM 765 C CA . GLU A 1 100 ? -15.347 -7.875 17.494 1.00 93.12 100 GLU A CA 1
ATOM 766 C C . GLU A 1 100 ? -14.943 -6.647 16.673 1.00 93.12 100 GLU A C 1
ATOM 768 O O . GLU A 1 100 ? -15.490 -5.552 16.806 1.00 93.12 100 GLU A O 1
ATOM 773 N N . ILE A 1 101 ? -13.939 -6.832 15.824 1.00 94.56 101 ILE A N 1
ATOM 774 C CA . ILE A 1 101 ? -13.526 -5.889 14.795 1.00 94.56 101 ILE A CA 1
ATOM 775 C C . ILE A 1 101 ? -13.624 -6.557 13.431 1.00 94.56 101 ILE A C 1
ATOM 777 O O . ILE A 1 101 ? -13.461 -7.767 13.293 1.00 94.56 101 ILE A O 1
ATOM 781 N N . THR A 1 102 ? -13.852 -5.747 12.402 1.00 93.88 102 THR A N 1
ATOM 782 C CA . THR A 1 102 ? -13.759 -6.180 11.008 1.00 93.88 102 THR A CA 1
ATOM 783 C C . THR A 1 102 ? -12.758 -5.298 10.278 1.00 93.88 102 THR A C 1
ATOM 785 O O . THR A 1 102 ? -12.923 -4.079 10.227 1.00 93.88 102 THR A O 1
ATOM 788 N N . LEU A 1 103 ? -11.734 -5.901 9.679 1.00 92.12 103 LEU A N 1
ATOM 789 C CA . LEU A 1 103 ? -10.790 -5.208 8.810 1.00 92.12 103 LEU A CA 1
ATOM 790 C C . LEU A 1 103 ? -11.084 -5.572 7.360 1.00 92.12 103 LEU A C 1
ATOM 792 O O . LEU A 1 103 ? -11.054 -6.737 6.965 1.00 92.12 103 LEU A O 1
ATOM 796 N N . LYS A 1 104 ? -11.339 -4.550 6.550 1.00 89.94 104 LYS A N 1
ATOM 797 C CA . LYS A 1 104 ? -11.499 -4.672 5.101 1.00 89.94 104 LYS A CA 1
ATOM 798 C C . LYS A 1 104 ? -10.413 -3.870 4.415 1.00 89.94 104 LYS A C 1
ATOM 800 O O . LYS A 1 104 ? -9.964 -2.845 4.934 1.00 89.94 104 LYS A O 1
ATOM 805 N N . ARG A 1 105 ? -10.014 -4.320 3.224 1.00 86.19 105 ARG A N 1
ATOM 806 C CA . ARG A 1 105 ? -9.227 -3.479 2.321 1.00 86.19 105 ARG A CA 1
ATOM 807 C C . ARG A 1 105 ? -9.995 -2.162 2.112 1.00 86.19 105 ARG A C 1
ATOM 809 O O . ARG A 1 105 ? -11.204 -2.229 1.878 1.00 86.19 105 ARG A O 1
ATOM 816 N N . PRO A 1 106 ? -9.339 -0.991 2.209 1.00 81.88 106 PRO A N 1
ATOM 817 C CA . PRO A 1 106 ? -9.994 0.283 1.949 1.00 81.88 106 PRO A CA 1
ATOM 818 C C . PRO A 1 106 ? -10.726 0.254 0.604 1.00 81.88 106 PRO A C 1
ATOM 820 O O . PRO A 1 106 ? -10.133 -0.079 -0.424 1.00 81.88 106 PRO A O 1
ATOM 823 N N . ALA A 1 107 ? -12.025 0.552 0.625 1.00 72.81 107 ALA A N 1
ATOM 824 C CA . ALA A 1 107 ? -12.843 0.562 -0.580 1.00 72.81 107 ALA A CA 1
ATOM 825 C C . ALA A 1 107 ? -12.481 1.758 -1.473 1.00 72.81 107 ALA A C 1
ATOM 827 O O . ALA A 1 107 ? -12.051 2.808 -0.996 1.00 72.81 107 ALA A O 1
ATOM 828 N N . ARG A 1 108 ? -12.687 1.612 -2.784 1.00 70.62 108 ARG A N 1
ATOM 829 C CA . ARG A 1 108 ? -12.547 2.705 -3.751 1.00 70.62 108 ARG A CA 1
ATOM 830 C C . ARG A 1 108 ? -13.855 3.491 -3.800 1.00 70.62 108 ARG A C 1
ATOM 832 O O . ARG A 1 108 ? -14.705 3.197 -4.638 1.00 70.62 108 ARG A O 1
ATOM 839 N N . ALA A 1 109 ? -14.039 4.485 -2.934 1.00 67.12 109 ALA A N 1
ATOM 840 C CA . ALA A 1 109 ? -15.001 5.531 -3.267 1.00 67.12 109 ALA A CA 1
ATOM 841 C C . ALA A 1 109 ? -14.434 6.279 -4.488 1.00 67.12 109 ALA A C 1
ATOM 843 O O . ALA A 1 109 ? -13.400 6.930 -4.389 1.00 67.12 109 ALA A O 1
ATOM 844 N N . GLN A 1 110 ? -15.033 6.108 -5.671 1.00 65.88 110 GLN A N 1
ATOM 845 C CA . GLN A 1 110 ? -14.505 6.650 -6.937 1.00 65.88 110 GLN A CA 1
ATOM 846 C C . GLN A 1 110 ? -14.783 8.154 -7.118 1.00 65.88 110 GLN A C 1
ATOM 848 O O . GLN A 1 110 ? -14.930 8.633 -8.238 1.00 65.88 110 GLN A O 1
ATOM 853 N N . THR A 1 111 ? -14.892 8.917 -6.034 1.00 80.25 111 THR A N 1
ATOM 854 C CA . THR A 1 111 ? -15.191 10.351 -6.122 1.00 80.25 111 THR A CA 1
ATOM 855 C C . THR A 1 111 ? -13.981 11.160 -6.584 1.00 80.25 111 THR A C 1
ATOM 857 O O . THR A 1 111 ? -14.150 12.154 -7.282 1.00 80.25 111 THR A O 1
ATOM 860 N N . SER A 1 112 ? -12.762 10.732 -6.242 1.00 89.44 112 SER A N 1
ATOM 861 C CA . SER A 1 112 ? -11.525 11.404 -6.646 1.00 89.44 112 SER A CA 1
ATOM 862 C C . SER A 1 112 ? -10.853 10.737 -7.849 1.00 89.44 112 SER A C 1
ATOM 864 O O . SER A 1 112 ? -10.695 9.510 -7.861 1.00 89.44 112 SER A O 1
ATOM 866 N N . PRO A 1 113 ? -10.344 11.519 -8.822 1.00 91.88 113 PRO A N 1
ATOM 867 C CA . PRO A 1 113 ? -9.629 10.968 -9.963 1.00 91.88 113 PRO A CA 1
ATOM 868 C C . PRO A 1 113 ? -8.270 10.380 -9.556 1.00 91.88 113 PRO A C 1
ATOM 870 O O . PRO A 1 113 ? -7.683 9.642 -10.330 1.00 91.88 113 PRO A O 1
ATOM 873 N N . PHE A 1 114 ? -7.770 10.613 -8.341 1.00 93.88 114 PHE A N 1
ATOM 874 C CA . PHE A 1 114 ? -6.531 9.987 -7.864 1.00 93.88 114 PHE A CA 1
ATOM 875 C C . PHE A 1 114 ? -6.715 8.542 -7.394 1.00 93.88 114 PHE A C 1
ATOM 877 O O . PHE A 1 114 ? -5.737 7.799 -7.318 1.00 93.88 114 PHE A O 1
ATOM 884 N N . VAL A 1 115 ? -7.952 8.127 -7.095 1.00 93.81 115 VAL A N 1
ATOM 885 C CA . VAL A 1 115 ? -8.253 6.770 -6.623 1.00 93.81 115 VAL A CA 1
ATOM 886 C C . VAL A 1 115 ? -7.983 5.764 -7.737 1.00 93.81 115 VAL A C 1
ATOM 888 O O . VAL A 1 115 ? -8.496 5.888 -8.853 1.00 93.81 115 VAL A O 1
ATOM 891 N N . GLY A 1 116 ? -7.184 4.747 -7.430 1.00 94.06 116 GLY A N 1
ATOM 892 C CA . GLY A 1 116 ? -6.784 3.728 -8.389 1.00 94.06 116 GLY A CA 1
ATOM 893 C C . GLY A 1 116 ? -5.428 3.115 -8.083 1.00 94.06 116 GLY A C 1
ATOM 894 O O . GLY A 1 116 ? -4.835 3.346 -7.030 1.00 94.06 116 GLY A O 1
ATOM 895 N N . THR A 1 117 ? -4.960 2.313 -9.031 1.00 95.94 117 THR A N 1
ATOM 896 C CA . THR A 1 117 ? -3.612 1.754 -9.026 1.00 95.94 117 THR A CA 1
ATOM 897 C C . THR A 1 117 ? -2.821 2.382 -10.163 1.00 95.94 117 THR A C 1
ATOM 899 O O . THR A 1 117 ? -3.338 2.574 -11.266 1.00 95.94 117 THR A O 1
ATOM 902 N N . TRP A 1 118 ? -1.575 2.720 -9.870 1.00 96.81 118 TRP A N 1
ATOM 903 C CA . TRP A 1 118 ? -0.689 3.505 -10.708 1.00 96.81 118 TRP A CA 1
ATOM 904 C C . TRP A 1 118 ? 0.658 2.801 -10.800 1.00 96.81 118 TRP A C 1
ATOM 906 O O . TRP A 1 118 ? 1.170 2.331 -9.787 1.00 96.81 118 TRP A O 1
ATOM 916 N N . PHE A 1 119 ? 1.244 2.756 -11.993 1.00 96.19 119 PHE A N 1
ATOM 917 C CA . PHE A 1 119 ? 2.526 2.101 -12.235 1.00 96.19 119 PHE A CA 1
ATOM 918 C C . PHE A 1 119 ? 3.547 3.058 -12.857 1.00 96.19 119 PHE A C 1
ATOM 920 O O . PHE A 1 119 ? 3.270 3.685 -13.884 1.00 96.19 119 PHE A O 1
ATOM 927 N N . GLU A 1 120 ? 4.735 3.146 -12.261 1.00 94.00 120 GLU A N 1
ATOM 928 C CA . GLU A 1 120 ? 5.887 3.860 -12.811 1.00 94.00 1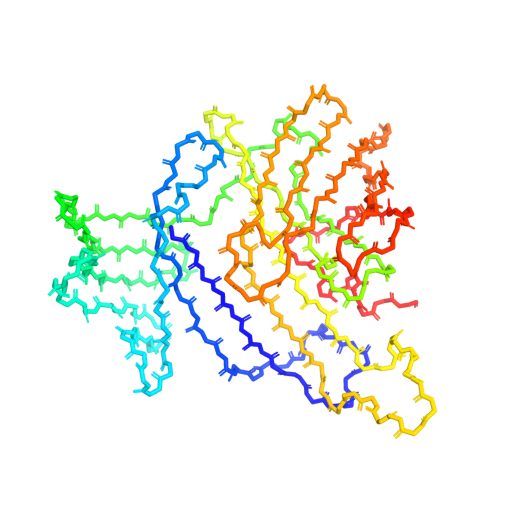20 GLU A CA 1
ATOM 929 C C . GLU A 1 120 ? 6.823 2.875 -13.521 1.00 94.00 120 GLU A C 1
ATOM 931 O O . GLU A 1 120 ? 7.638 2.194 -12.903 1.00 94.00 120 GLU A O 1
ATOM 936 N N . ARG A 1 121 ? 6.769 2.840 -14.855 1.00 88.19 121 ARG A N 1
ATOM 937 C CA . ARG A 1 121 ? 7.552 1.885 -15.661 1.00 88.19 121 ARG A CA 1
ATOM 938 C C . ARG A 1 121 ? 9.069 2.034 -15.512 1.00 88.19 121 ARG A C 1
ATOM 940 O O . ARG A 1 121 ? 9.802 1.063 -15.664 1.00 88.19 121 ARG A O 1
ATOM 947 N N . THR A 1 122 ? 9.546 3.251 -15.272 1.00 85.31 122 THR A N 1
ATOM 948 C CA . THR A 1 122 ? 10.974 3.556 -15.101 1.00 85.31 122 THR A CA 1
ATOM 949 C C . THR A 1 122 ? 11.420 3.490 -13.639 1.00 85.31 122 THR A C 1
ATOM 951 O O . THR A 1 122 ? 12.607 3.666 -13.360 1.00 85.31 122 THR A O 1
ATOM 954 N N . GLY A 1 123 ? 10.493 3.244 -12.708 1.00 83.81 123 GLY A N 1
ATOM 955 C CA . GLY A 1 123 ? 10.769 3.117 -11.285 1.00 83.81 123 GLY A CA 1
ATOM 956 C C . GLY A 1 123 ? 11.474 1.799 -10.978 1.00 83.81 123 GLY A C 1
ATOM 957 O O . GLY A 1 123 ? 10.986 0.721 -11.314 1.00 83.81 123 GLY A O 1
ATOM 958 N N . VAL A 1 124 ? 12.634 1.879 -10.323 1.00 77.06 124 VAL A N 1
ATOM 959 C CA . VAL A 1 124 ? 13.399 0.696 -9.877 1.00 77.06 124 VAL A CA 1
ATOM 960 C C . VAL A 1 124 ? 12.825 0.117 -8.578 1.00 77.06 124 VAL A C 1
ATOM 962 O O . VAL A 1 124 ? 12.957 -1.076 -8.312 1.00 77.06 124 VAL A O 1
ATOM 965 N N . MET A 1 125 ? 12.211 0.976 -7.768 1.00 80.50 125 MET A N 1
ATOM 966 C CA . MET A 1 125 ? 11.567 0.681 -6.491 1.00 80.50 125 MET A CA 1
ATOM 967 C C . MET A 1 125 ? 10.361 1.605 -6.339 1.00 80.50 125 MET A C 1
ATOM 969 O O . MET A 1 125 ? 10.311 2.664 -6.965 1.00 80.50 125 MET A O 1
ATOM 973 N N . ASN A 1 126 ? 9.427 1.189 -5.498 1.00 85.06 126 ASN A N 1
ATOM 974 C CA . ASN A 1 126 ? 8.137 1.782 -5.215 1.00 85.06 126 ASN A CA 1
ATOM 975 C C . ASN A 1 126 ? 7.419 2.114 -6.518 1.00 85.06 126 ASN A C 1
ATOM 977 O O . ASN A 1 126 ? 7.042 3.255 -6.749 1.00 85.06 126 ASN A O 1
ATOM 981 N N . ASN A 1 127 ? 7.344 1.142 -7.423 1.00 91.62 127 ASN A N 1
ATOM 982 C CA . ASN A 1 127 ? 6.881 1.359 -8.789 1.00 91.62 127 ASN A CA 1
ATOM 983 C C . ASN A 1 127 ? 5.395 1.055 -8.967 1.00 91.62 127 ASN A C 1
ATOM 985 O O . ASN A 1 127 ? 4.852 1.366 -10.022 1.00 91.62 127 ASN A O 1
ATOM 989 N N . CYS A 1 128 ? 4.726 0.509 -7.951 1.00 95.12 128 CYS A N 1
ATOM 990 C CA . CYS A 1 128 ? 3.277 0.394 -7.904 1.00 95.12 128 CYS A CA 1
ATOM 991 C C . CYS A 1 128 ? 2.728 1.224 -6.744 1.00 95.12 128 CYS A C 1
ATOM 993 O O . CYS A 1 128 ? 3.186 1.087 -5.616 1.00 95.12 128 CYS A O 1
ATOM 995 N N . LEU A 1 129 ? 1.750 2.082 -7.016 1.00 95.62 129 LEU A N 1
ATOM 996 C CA . LEU A 1 129 ? 1.080 2.921 -6.029 1.00 95.62 129 LEU A CA 1
ATOM 997 C C . LEU A 1 129 ? -0.413 2.634 -6.077 1.00 95.62 129 LEU A C 1
ATOM 999 O O . LEU A 1 129 ? -1.045 2.695 -7.130 1.00 95.62 129 LEU A O 1
ATOM 1003 N N . HIS A 1 130 ? -0.998 2.406 -4.914 1.00 94.94 130 HIS A N 1
ATOM 1004 C CA . HIS A 1 130 ? -2.430 2.269 -4.734 1.00 94.94 130 HIS A CA 1
ATOM 1005 C C . HIS A 1 130 ? -2.935 3.443 -3.917 1.00 94.94 130 HIS A C 1
ATOM 1007 O O . HIS A 1 130 ? -2.376 3.766 -2.872 1.00 94.94 130 HIS A O 1
ATOM 1013 N N . VAL A 1 131 ? -4.016 4.058 -4.381 1.00 94.50 131 VAL A N 1
ATOM 1014 C CA . VAL A 1 131 ? -4.700 5.146 -3.689 1.00 94.50 131 VAL A CA 1
ATOM 1015 C C . VAL A 1 131 ? -6.162 4.763 -3.532 1.00 94.50 131 VAL A C 1
ATOM 1017 O O . VAL A 1 131 ? -6.849 4.454 -4.508 1.00 94.50 131 VAL A O 1
ATOM 1020 N N . ALA A 1 132 ? -6.643 4.804 -2.296 1.00 92.56 132 ALA A N 1
ATOM 1021 C CA . ALA A 1 132 ? -8.039 4.610 -1.942 1.00 92.56 132 ALA A CA 1
ATOM 1022 C C . ALA A 1 132 ? -8.563 5.830 -1.182 1.00 92.56 132 ALA A C 1
ATOM 1024 O O . ALA A 1 132 ? -7.804 6.526 -0.503 1.00 92.56 132 ALA A O 1
ATOM 1025 N N . GLN A 1 133 ? -9.870 6.054 -1.277 1.00 90.69 133 GLN A N 1
ATOM 1026 C CA . GLN A 1 133 ? -10.568 7.111 -0.561 1.00 90.69 133 GLN A CA 1
ATOM 1027 C C . GLN A 1 133 ? -11.689 6.493 0.270 1.00 90.69 133 GLN A C 1
ATOM 1029 O O . GLN A 1 133 ? -12.523 5.751 -0.253 1.00 90.69 133 GLN A O 1
ATOM 1034 N N . ALA A 1 134 ? -11.684 6.780 1.568 1.00 85.81 134 ALA A N 1
ATOM 1035 C CA . ALA A 1 134 ? -12.741 6.372 2.479 1.00 85.81 134 ALA A CA 1
ATOM 1036 C C . ALA A 1 134 ? -13.986 7.264 2.321 1.00 85.81 134 ALA A C 1
ATOM 1038 O O . ALA A 1 134 ? -13.950 8.316 1.684 1.00 85.81 134 ALA A O 1
ATOM 1039 N N . GLN A 1 135 ? -15.106 6.839 2.911 1.00 83.50 135 GLN A N 1
ATOM 1040 C CA . GLN A 1 135 ? -16.381 7.568 2.835 1.00 83.50 135 GLN A CA 1
ATOM 1041 C C . GLN A 1 135 ? -16.317 8.967 3.463 1.00 83.50 135 GLN A C 1
ATOM 1043 O O . GLN A 1 135 ? -17.015 9.867 3.013 1.00 83.50 135 GLN A O 1
ATOM 1048 N N . ASP A 1 136 ? -15.459 9.157 4.467 1.00 84.50 136 ASP A N 1
ATOM 1049 C CA . ASP A 1 136 ? -15.195 10.452 5.107 1.00 84.50 136 ASP A CA 1
ATOM 1050 C C . ASP A 1 136 ? -14.276 11.368 4.272 1.00 84.50 136 ASP A C 1
ATOM 1052 O O . ASP A 1 136 ? -13.888 12.446 4.718 1.00 84.50 136 ASP A O 1
ATOM 1056 N N . GLY A 1 137 ? -13.909 10.940 3.061 1.00 85.75 137 GLY A N 1
ATOM 1057 C CA . GLY A 1 137 ? -13.046 11.669 2.143 1.00 85.75 137 GLY A CA 1
ATOM 1058 C C . GLY A 1 137 ? -11.551 11.494 2.406 1.00 85.75 137 GLY A C 1
ATOM 1059 O O . GLY A 1 137 ? -10.755 11.974 1.597 1.00 85.75 137 GLY A O 1
ATOM 1060 N N . THR A 1 138 ? -11.148 10.797 3.475 1.00 87.81 138 THR A N 1
ATOM 1061 C CA . THR A 1 138 ? -9.730 10.584 3.786 1.00 87.81 138 THR A CA 1
ATOM 1062 C C . THR A 1 138 ? -9.061 9.665 2.768 1.00 87.81 138 THR A C 1
ATOM 1064 O O . THR A 1 138 ? -9.620 8.656 2.330 1.00 87.81 138 THR A O 1
ATOM 1067 N N . PHE A 1 139 ? -7.827 10.006 2.394 1.00 89.50 139 PHE A N 1
ATOM 1068 C CA . PHE A 1 139 ? -7.023 9.201 1.480 1.00 89.50 139 PHE A CA 1
ATOM 1069 C C . PHE A 1 139 ? -6.129 8.226 2.237 1.00 89.50 139 PHE A C 1
ATOM 1071 O O . PHE A 1 139 ? -5.565 8.534 3.286 1.00 89.50 139 PHE A O 1
ATOM 1078 N N . THR A 1 140 ? -5.981 7.038 1.663 1.00 90.12 140 THR A N 1
ATOM 1079 C CA . THR A 1 140 ? -5.006 6.033 2.080 1.00 90.12 140 THR A CA 1
ATOM 1080 C C . THR A 1 140 ? -4.195 5.615 0.874 1.00 90.12 140 THR A C 1
ATOM 1082 O O . THR A 1 140 ? -4.778 5.306 -0.165 1.00 90.12 140 THR A O 1
ATOM 1085 N N . GLY A 1 141 ? -2.875 5.558 1.029 1.00 92.06 141 GLY A N 1
ATOM 1086 C CA . GLY A 1 141 ? -1.999 4.989 0.021 1.00 92.06 141 GLY A CA 1
ATOM 1087 C C . GLY A 1 141 ? -1.177 3.827 0.550 1.00 92.06 141 GLY A C 1
ATOM 1088 O O . GLY A 1 141 ? -0.899 3.733 1.748 1.00 92.06 141 GLY A O 1
ATOM 1089 N N . TRP A 1 142 ? -0.784 2.954 -0.363 1.00 92.94 142 TRP A N 1
ATOM 1090 C CA . TRP A 1 142 ? 0.272 1.975 -0.144 1.00 92.94 142 TRP A CA 1
ATOM 1091 C C . TRP A 1 142 ? 1.008 1.719 -1.455 1.00 92.94 142 TRP A C 1
ATOM 1093 O O . TRP A 1 142 ? 0.457 1.948 -2.534 1.00 92.94 142 TRP A O 1
ATOM 1103 N N . GLY A 1 143 ? 2.260 1.303 -1.351 1.00 93.12 143 GLY A N 1
ATOM 1104 C CA . GLY A 1 143 ? 3.120 0.986 -2.470 1.00 93.12 143 GLY A CA 1
ATOM 1105 C C . GLY A 1 143 ? 3.538 -0.473 -2.469 1.00 93.12 143 GLY A C 1
ATOM 1106 O O . GLY A 1 143 ? 3.624 -1.105 -1.413 1.00 93.12 143 GLY A O 1
ATOM 1107 N N . ASP A 1 144 ? 3.832 -0.955 -3.670 1.00 93.56 144 ASP A N 1
ATOM 1108 C CA . ASP A 1 144 ? 4.510 -2.221 -3.888 1.00 93.56 144 ASP A CA 1
ATOM 1109 C C . ASP A 1 144 ? 5.823 -1.976 -4.658 1.00 93.56 144 ASP A C 1
ATOM 1111 O O . ASP A 1 144 ? 5.915 -1.096 -5.526 1.00 93.56 144 ASP A O 1
ATOM 1115 N N . ASP A 1 145 ? 6.839 -2.781 -4.356 1.00 90.94 145 ASP A N 1
ATOM 1116 C CA . ASP A 1 145 ? 8.070 -2.898 -5.127 1.00 90.94 145 ASP A CA 1
ATOM 1117 C C . ASP A 1 145 ? 8.007 -4.144 -6.000 1.00 90.94 145 ASP A C 1
ATOM 1119 O O . ASP A 1 145 ? 8.014 -5.266 -5.496 1.00 90.94 145 ASP A O 1
ATOM 1123 N N . ILE A 1 146 ? 8.024 -3.961 -7.317 1.00 89.94 146 ILE A N 1
ATOM 1124 C CA . ILE A 1 146 ? 8.093 -5.065 -8.271 1.00 89.94 146 ILE A CA 1
ATOM 1125 C C . ILE A 1 146 ? 9.445 -5.017 -8.975 1.00 89.94 146 ILE A C 1
ATOM 1127 O O . ILE A 1 146 ? 9.676 -4.161 -9.830 1.00 89.94 146 ILE A O 1
ATOM 1131 N N . ARG A 1 147 ? 10.353 -5.935 -8.630 1.00 86.00 147 ARG A N 1
ATOM 1132 C CA . ARG A 1 147 ? 11.704 -5.995 -9.207 1.00 86.00 147 ARG A CA 1
ATOM 1133 C C . ARG A 1 147 ? 11.877 -7.260 -10.027 1.00 86.00 147 ARG A C 1
ATOM 1135 O O . ARG A 1 147 ? 12.070 -8.333 -9.465 1.00 86.00 147 ARG A O 1
ATOM 1142 N N . ILE A 1 148 ? 11.862 -7.122 -11.350 1.00 80.19 148 ILE A N 1
ATOM 1143 C CA . ILE A 1 148 ? 12.087 -8.232 -12.284 1.00 80.19 148 ILE A CA 1
ATOM 1144 C C . ILE A 1 148 ? 13.554 -8.204 -12.759 1.00 80.19 148 ILE A C 1
ATOM 1146 O O . ILE A 1 148 ? 14.037 -7.145 -13.184 1.00 80.19 148 ILE A O 1
ATOM 1150 N N . PRO A 1 149 ? 14.295 -9.330 -12.703 1.00 75.56 149 PRO A N 1
ATOM 1151 C CA . PRO A 1 149 ? 15.660 -9.412 -13.213 1.00 75.56 149 PRO A CA 1
ATOM 1152 C C . PRO A 1 149 ? 15.774 -8.960 -14.675 1.00 75.56 149 PRO A C 1
ATOM 1154 O O . PRO A 1 149 ? 14.862 -9.130 -15.479 1.00 75.56 149 PRO A O 1
ATOM 1157 N N . GLY A 1 150 ? 16.906 -8.349 -15.032 1.00 72.69 150 GLY A N 1
ATOM 1158 C CA . GLY A 1 150 ? 17.156 -7.847 -16.391 1.00 72.69 150 GLY A CA 1
ATOM 1159 C C . GLY A 1 150 ? 16.525 -6.484 -16.714 1.00 72.69 150 GLY A C 1
ATOM 1160 O O . GLY A 1 150 ? 16.810 -5.917 -17.770 1.00 72.69 150 GLY A O 1
ATOM 1161 N N . GLN A 1 151 ? 15.722 -5.905 -15.812 1.00 71.12 151 GLN A N 1
ATOM 1162 C CA . GLN A 1 151 ? 15.188 -4.550 -15.996 1.00 71.12 151 GLN A CA 1
ATOM 1163 C C . GLN A 1 151 ? 16.179 -3.445 -15.614 1.00 71.12 151 GLN A C 1
ATOM 1165 O O . GLN A 1 151 ? 16.165 -2.371 -16.215 1.00 71.12 151 GLN A O 1
ATOM 1170 N N . THR A 1 152 ? 17.079 -3.720 -14.671 1.00 71.88 152 THR A N 1
ATOM 1171 C CA . THR A 1 152 ? 18.133 -2.794 -14.247 1.00 71.88 152 THR A CA 1
ATOM 1172 C C . THR A 1 152 ? 19.479 -3.237 -14.808 1.00 71.88 152 THR A C 1
ATOM 1174 O O . THR A 1 152 ? 19.851 -4.406 -14.701 1.00 71.88 152 THR A O 1
ATOM 1177 N N . ARG A 1 153 ? 20.235 -2.297 -15.387 1.00 71.56 153 ARG A N 1
ATOM 1178 C CA . ARG A 1 153 ? 21.647 -2.521 -15.714 1.00 71.56 153 ARG A CA 1
ATOM 1179 C C . ARG A 1 153 ? 22.474 -2.324 -14.450 1.00 71.56 153 ARG A C 1
ATOM 1181 O O . ARG A 1 153 ? 22.454 -1.246 -13.865 1.00 71.56 153 ARG A O 1
ATOM 1188 N N . TYR A 1 154 ? 23.184 -3.364 -14.044 1.00 71.88 154 TYR A N 1
ATOM 1189 C CA . TYR A 1 154 ? 24.106 -3.308 -12.917 1.00 71.88 154 TYR A CA 1
ATOM 1190 C C . TYR A 1 154 ? 25.495 -2.875 -13.400 1.00 71.88 154 TYR A C 1
ATOM 1192 O O . TYR A 1 154 ? 25.842 -3.081 -14.564 1.00 71.88 154 TYR A O 1
ATOM 1200 N N . ALA A 1 155 ? 26.278 -2.245 -12.520 1.00 76.38 155 ALA A N 1
ATOM 1201 C CA . ALA A 1 155 ? 27.660 -1.878 -12.822 1.00 76.38 155 ALA A CA 1
ATOM 1202 C C . ALA A 1 155 ? 28.505 -3.122 -13.158 1.00 76.38 155 ALA A C 1
ATOM 1204 O O . ALA A 1 155 ? 28.209 -4.228 -12.698 1.00 76.38 155 ALA A O 1
ATOM 1205 N N . ASN A 1 156 ? 29.570 -2.937 -13.943 1.00 77.50 156 ASN A N 1
ATOM 1206 C CA . ASN A 1 156 ? 30.447 -4.030 -14.368 1.00 77.50 156 ASN A CA 1
ATOM 1207 C C . ASN A 1 156 ? 30.946 -4.850 -13.165 1.00 77.50 156 ASN A C 1
ATOM 1209 O O . ASN A 1 156 ? 31.470 -4.295 -12.203 1.00 77.50 156 ASN A O 1
ATOM 1213 N N . GLY A 1 157 ? 30.787 -6.175 -13.237 1.00 75.44 157 GLY A N 1
ATOM 1214 C CA . GLY A 1 157 ? 31.188 -7.115 -12.182 1.00 75.44 157 GLY A CA 1
ATOM 1215 C C . GLY A 1 157 ? 30.105 -7.429 -11.142 1.00 75.44 157 GLY A C 1
ATOM 1216 O O . GLY A 1 157 ? 30.247 -8.412 -10.417 1.00 75.44 157 GLY A O 1
ATOM 1217 N N . LEU A 1 158 ? 29.003 -6.672 -11.096 1.00 77.25 158 LEU A N 1
ATOM 1218 C CA . LEU A 1 158 ? 27.852 -7.008 -10.258 1.00 77.25 158 LEU A CA 1
ATOM 1219 C C . LEU A 1 158 ? 26.917 -7.967 -10.998 1.00 77.25 158 LEU A C 1
ATOM 1221 O O . LEU A 1 158 ? 26.478 -7.696 -12.117 1.00 77.25 158 LEU A O 1
ATOM 1225 N N . ARG A 1 159 ? 26.591 -9.093 -10.357 1.00 72.88 159 ARG A N 1
ATOM 1226 C CA . ARG A 1 159 ? 25.602 -10.036 -10.887 1.00 72.88 159 ARG A CA 1
ATOM 1227 C C . ARG A 1 159 ? 24.190 -9.497 -10.628 1.00 72.88 159 ARG A C 1
ATOM 1229 O O . ARG A 1 159 ? 23.916 -9.083 -9.499 1.00 72.88 159 ARG A O 1
ATOM 1236 N N . PRO A 1 160 ? 23.296 -9.489 -11.632 1.00 70.25 160 PRO A N 1
ATOM 1237 C CA . PRO A 1 160 ? 21.898 -9.162 -11.392 1.00 70.25 160 PRO A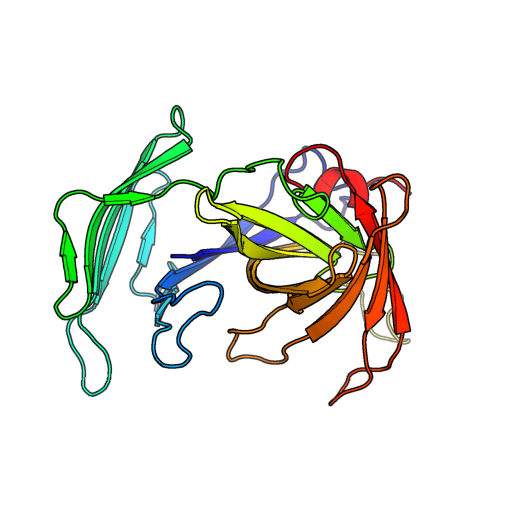 CA 1
ATOM 1238 C C . PRO A 1 160 ? 21.273 -10.195 -10.436 1.00 70.25 160 PRO A C 1
ATOM 1240 O O . PRO A 1 160 ? 21.733 -11.338 -10.396 1.00 70.25 160 PRO A O 1
ATOM 1243 N N . PRO A 1 161 ? 20.222 -9.826 -9.684 1.00 74.94 161 PRO A N 1
ATOM 1244 C CA . PRO A 1 161 ? 19.481 -10.765 -8.856 1.00 74.94 161 PRO A CA 1
ATOM 1245 C C . PRO A 1 161 ? 18.980 -11.953 -9.679 1.00 74.94 161 PRO A C 1
ATOM 1247 O O . PRO A 1 161 ? 18.409 -11.775 -10.753 1.00 74.94 161 PRO A O 1
ATOM 1250 N N . GLU A 1 162 ? 19.144 -13.159 -9.141 1.00 78.94 162 GLU A N 1
ATOM 1251 C CA . GLU A 1 162 ? 18.651 -14.404 -9.746 1.00 78.94 162 GLU A CA 1
ATOM 1252 C C . GLU A 1 162 ? 17.169 -14.659 -9.435 1.00 78.94 162 GLU A C 1
ATOM 1254 O O . GLU A 1 162 ? 16.643 -15.733 -9.694 1.00 78.94 162 GLU A O 1
ATOM 1259 N N . ARG A 1 163 ? 16.471 -13.717 -8.807 1.00 83.69 163 ARG A N 1
ATOM 1260 C CA . ARG A 1 163 ? 15.053 -13.861 -8.476 1.00 83.69 163 ARG A CA 1
ATOM 1261 C C . ARG A 1 163 ? 14.366 -12.529 -8.640 1.00 83.69 163 ARG A C 1
ATOM 1263 O O . ARG A 1 163 ? 14.959 -11.490 -8.333 1.00 83.69 163 ARG A O 1
ATOM 1270 N N . ALA A 1 164 ? 13.117 -12.567 -9.091 1.00 85.56 164 ALA A N 1
ATOM 1271 C CA . ALA A 1 164 ? 12.274 -11.401 -8.924 1.00 85.56 164 ALA A CA 1
ATOM 1272 C C . ALA A 1 164 ? 11.951 -11.243 -7.441 1.00 85.56 164 ALA A C 1
ATOM 1274 O O . ALA A 1 164 ? 11.734 -12.234 -6.741 1.00 85.56 164 ALA A O 1
ATOM 1275 N N . MET A 1 165 ? 11.959 -10.001 -6.976 1.00 87.94 165 MET A N 1
ATOM 1276 C CA . MET A 1 165 ? 11.623 -9.644 -5.603 1.00 87.94 165 MET A CA 1
ATOM 1277 C C . MET A 1 165 ? 10.381 -8.778 -5.643 1.00 87.94 165 MET A C 1
ATOM 1279 O O . MET A 1 165 ? 10.353 -7.780 -6.368 1.00 87.94 165 MET A O 1
ATOM 1283 N N . LEU A 1 166 ? 9.372 -9.177 -4.877 1.00 90.75 166 LEU A N 1
ATOM 1284 C CA . LEU A 1 166 ? 8.102 -8.476 -4.797 1.00 90.75 166 LEU A CA 1
ATOM 1285 C C . LEU A 1 166 ? 7.850 -8.138 -3.337 1.00 90.75 166 LEU A C 1
ATOM 1287 O O . LEU A 1 166 ? 7.810 -9.040 -2.501 1.00 90.75 166 LEU A O 1
ATOM 1291 N N . HIS A 1 167 ? 7.713 -6.855 -3.042 1.00 91.81 167 HIS A N 1
ATOM 1292 C CA . HIS A 1 167 ? 7.375 -6.358 -1.716 1.00 91.81 167 HIS A CA 1
ATOM 1293 C C . HIS A 1 167 ? 6.045 -5.623 -1.816 1.00 91.81 167 HIS A C 1
ATOM 1295 O O . HIS A 1 167 ? 5.901 -4.759 -2.672 1.00 91.81 167 HIS A O 1
ATOM 1301 N N . TYR A 1 168 ? 5.071 -5.977 -0.988 1.00 92.81 168 TYR A N 1
ATOM 1302 C CA . TYR A 1 168 ? 3.708 -5.462 -1.098 1.00 92.81 168 TYR A CA 1
ATOM 1303 C C . TYR A 1 168 ? 3.262 -4.758 0.173 1.00 92.81 168 TYR A C 1
ATOM 1305 O O . TYR A 1 168 ? 3.594 -5.201 1.272 1.00 92.81 168 TYR A O 1
ATOM 1313 N N . GLY A 1 169 ? 2.398 -3.753 0.023 1.00 90.88 169 GLY A N 1
ATOM 1314 C CA . GLY A 1 169 ? 1.612 -3.208 1.133 1.00 90.88 169 GLY A CA 1
ATOM 1315 C C . GLY A 1 169 ? 2.341 -2.199 2.023 1.00 90.88 169 GLY A C 1
ATOM 1316 O O . GLY A 1 169 ? 1.902 -1.944 3.152 1.00 90.88 169 GLY A O 1
ATOM 1317 N N . GLU A 1 170 ? 3.424 -1.594 1.534 1.00 90.12 170 GLU A N 1
ATOM 1318 C CA . GLU A 1 170 ? 4.147 -0.559 2.268 1.00 90.12 170 GLU A CA 1
ATOM 1319 C C . GLU A 1 170 ? 3.308 0.725 2.335 1.00 90.12 170 GLU A C 1
ATOM 1321 O O . GLU A 1 170 ? 2.899 1.268 1.315 1.00 90.12 170 GLU A O 1
ATOM 1326 N N . ILE A 1 171 ? 3.008 1.234 3.533 1.00 89.38 171 ILE A N 1
ATOM 1327 C CA . ILE A 1 171 ? 2.110 2.392 3.668 1.00 89.38 171 ILE A CA 1
ATOM 1328 C C . ILE A 1 171 ? 2.729 3.645 3.046 1.00 89.38 171 ILE A C 1
ATOM 1330 O O . ILE A 1 171 ? 3.882 3.992 3.308 1.00 89.38 171 ILE A O 1
ATOM 1334 N N . ALA A 1 172 ? 1.892 4.390 2.327 1.00 90.50 172 ALA A N 1
ATOM 1335 C CA . ALA A 1 172 ? 2.200 5.714 1.822 1.00 90.50 172 ALA A CA 1
ATOM 1336 C C . ALA A 1 172 ? 1.356 6.790 2.518 1.00 90.50 172 ALA A C 1
ATOM 1338 O O . ALA A 1 172 ? 0.187 6.565 2.854 1.00 90.50 172 ALA A O 1
ATOM 1339 N N . LYS A 1 173 ? 1.920 7.991 2.679 1.00 91.31 173 LYS A N 1
ATOM 1340 C CA . LYS A 1 173 ? 1.105 9.185 2.947 1.00 91.31 173 LYS A CA 1
ATOM 1341 C C . LYS A 1 173 ? 0.534 9.681 1.637 1.00 91.31 173 LYS A C 1
ATOM 1343 O O . LYS A 1 173 ? 1.256 9.736 0.649 1.00 91.31 173 LYS A O 1
ATOM 1348 N N . VAL A 1 174 ? -0.739 10.060 1.646 1.00 91.88 174 VAL A N 1
ATOM 1349 C CA . VAL A 1 174 ? -1.409 10.654 0.490 1.00 91.88 174 VAL A CA 1
ATOM 1350 C C . VAL A 1 174 ? -2.154 11.897 0.944 1.00 91.88 174 VAL A C 1
ATOM 1352 O O . VAL A 1 174 ? -2.975 11.836 1.863 1.00 91.88 174 VAL A O 1
ATOM 1355 N N . LYS A 1 175 ? -1.859 13.023 0.299 1.00 91.56 175 LYS A N 1
ATOM 1356 C CA . LYS A 1 175 ? -2.496 14.316 0.543 1.00 91.56 175 LYS A CA 1
ATOM 1357 C C . LYS A 1 175 ? -2.860 14.947 -0.793 1.00 91.56 175 LYS A C 1
ATOM 1359 O O . LYS A 1 175 ? -2.102 14.853 -1.750 1.00 91.56 175 LYS A O 1
ATOM 1364 N N . LEU A 1 176 ? -4.026 15.577 -0.858 1.00 89.69 176 LEU A N 1
ATOM 1365 C CA . LEU A 1 176 ? -4.352 16.469 -1.964 1.00 89.69 176 LEU A CA 1
ATOM 1366 C C . LEU A 1 176 ? -3.922 17.870 -1.554 1.00 89.69 176 LEU A C 1
ATOM 1368 O O . LEU A 1 176 ? -4.376 18.353 -0.516 1.00 89.69 176 LEU A O 1
ATOM 1372 N N . SER A 1 177 ? -3.049 18.496 -2.336 1.00 86.56 177 SER A N 1
ATOM 1373 C CA . SER A 1 177 ? -2.705 19.906 -2.135 1.00 86.56 177 SER A CA 1
ATOM 1374 C C . SER A 1 177 ? -3.578 20.833 -2.976 1.00 86.56 177 SER A C 1
ATOM 1376 O O . SER A 1 177 ? -3.874 21.941 -2.539 1.00 86.56 177 SER A O 1
ATOM 1378 N N . GLU A 1 178 ? -4.058 20.369 -4.134 1.00 88.44 178 GLU A N 1
ATOM 1379 C CA . GLU A 1 178 ? -4.951 21.103 -5.044 1.00 88.44 178 GLU A CA 1
ATOM 1380 C C . GLU A 1 178 ? -5.939 20.109 -5.700 1.00 88.44 178 GLU A C 1
ATOM 1382 O O . GLU A 1 178 ? -5.712 18.897 -5.629 1.00 88.44 178 GLU A O 1
ATOM 1387 N N . PRO A 1 179 ? -7.037 20.560 -6.344 1.00 87.62 179 PRO A N 1
ATOM 1388 C CA . PRO A 1 179 ? -8.014 19.657 -6.969 1.00 87.62 179 PRO A CA 1
ATOM 1389 C C . PRO A 1 179 ? -7.419 18.681 -7.994 1.00 87.62 179 PRO A C 1
ATOM 1391 O O . PRO A 1 179 ? -7.928 17.575 -8.166 1.00 87.62 179 PRO A O 1
ATOM 1394 N N . ASP A 1 180 ? -6.343 19.086 -8.666 1.00 90.88 180 ASP A N 1
ATOM 1395 C CA . ASP A 1 180 ? -5.616 18.326 -9.679 1.00 90.88 180 ASP A CA 1
ATOM 1396 C C . ASP A 1 180 ? -4.194 17.947 -9.243 1.00 90.88 180 ASP A C 1
ATOM 1398 O O . ASP A 1 180 ? -3.469 17.339 -10.034 1.00 90.88 180 ASP A O 1
ATOM 1402 N N . ARG A 1 181 ? -3.824 18.175 -7.973 1.00 94.75 181 ARG A N 1
ATOM 1403 C CA . ARG A 1 181 ? -2.503 17.845 -7.423 1.00 94.75 181 ARG A CA 1
ATOM 1404 C C . ARG A 1 181 ? -2.568 16.889 -6.237 1.00 94.75 181 ARG A C 1
ATOM 1406 O O . ARG A 1 181 ? -3.279 17.111 -5.257 1.00 94.75 181 ARG A O 1
ATOM 1413 N N . ILE A 1 182 ? -1.718 15.871 -6.296 1.00 94.25 182 ILE A N 1
ATOM 1414 C CA . ILE A 1 182 ? -1.484 14.906 -5.225 1.00 94.25 182 ILE A CA 1
ATOM 1415 C C . ILE A 1 182 ? -0.039 14.986 -4.735 1.00 94.25 182 ILE A C 1
ATOM 1417 O O . ILE A 1 182 ? 0.907 15.143 -5.509 1.00 94.25 182 ILE A O 1
ATOM 1421 N N . GLU A 1 183 ? 0.122 14.835 -3.431 1.00 94.38 183 GLU A N 1
ATOM 1422 C CA . GLU A 1 183 ? 1.385 14.610 -2.747 1.00 94.38 183 GLU A CA 1
ATOM 1423 C C . GLU A 1 183 ? 1.361 13.216 -2.136 1.00 94.38 183 GLU A C 1
ATOM 1425 O O . GLU A 1 183 ? 0.439 12.843 -1.404 1.00 94.38 183 GLU A O 1
ATOM 1430 N N . VAL A 1 184 ? 2.384 12.437 -2.457 1.00 93.19 184 VAL A N 1
ATOM 1431 C CA . VAL A 1 184 ? 2.570 11.073 -1.986 1.00 93.19 184 VAL A CA 1
ATOM 1432 C C . VAL A 1 184 ? 3.923 10.987 -1.311 1.00 93.19 184 VAL A C 1
ATOM 1434 O O . VAL A 1 184 ? 4.922 11.421 -1.866 1.00 93.19 184 VAL A O 1
ATOM 1437 N N . GLU A 1 185 ? 3.980 10.394 -0.130 1.00 91.25 185 GLU A N 1
ATOM 1438 C CA . GLU A 1 185 ? 5.245 10.013 0.492 1.00 91.25 185 GLU A CA 1
ATOM 1439 C C . GLU A 1 185 ? 5.257 8.490 0.610 1.00 91.25 185 GLU A C 1
ATOM 1441 O O . GLU A 1 185 ? 4.563 7.919 1.455 1.00 91.25 185 GLU A O 1
ATOM 1446 N N . LEU A 1 186 ? 5.998 7.826 -0.278 1.00 88.88 186 LEU A N 1
ATOM 1447 C CA . LEU A 1 186 ? 6.212 6.380 -0.209 1.00 88.88 186 LEU A CA 1
ATOM 1448 C C . LEU A 1 186 ? 7.209 6.080 0.911 1.00 88.88 186 LEU A C 1
ATOM 1450 O O . LEU A 1 186 ? 8.069 6.910 1.221 1.00 88.88 186 LEU A O 1
ATOM 1454 N N . ARG A 1 187 ? 7.084 4.904 1.537 1.00 83.75 187 ARG A N 1
ATOM 1455 C CA . ARG A 1 187 ? 7.954 4.480 2.647 1.00 83.75 187 ARG A CA 1
ATOM 1456 C C . ARG A 1 187 ? 7.951 5.431 3.846 1.00 83.75 187 ARG A C 1
ATOM 1458 O O . ARG A 1 187 ? 8.907 5.507 4.610 1.00 83.75 187 ARG A O 1
ATOM 1465 N N . ALA A 1 188 ? 6.874 6.189 4.030 1.00 82.06 188 ALA A N 1
ATOM 1466 C CA . ALA A 1 188 ? 6.847 7.298 4.983 1.00 82.06 188 ALA A CA 1
ATOM 1467 C C . ALA A 1 188 ? 6.942 6.882 6.462 1.00 82.06 188 ALA A C 1
ATOM 1469 O O . ALA A 1 188 ? 7.095 7.740 7.334 1.00 82.06 188 ALA A O 1
ATOM 1470 N N . TYR A 1 189 ? 6.805 5.585 6.746 1.00 79.00 189 TYR A N 1
ATOM 1471 C CA . TYR A 1 189 ? 6.756 5.024 8.096 1.00 79.00 189 TYR A CA 1
ATOM 1472 C C . TYR A 1 189 ? 7.711 3.838 8.298 1.00 79.00 189 TYR A C 1
ATOM 1474 O O . TYR A 1 189 ? 7.618 3.160 9.320 1.00 79.00 189 TYR A O 1
ATOM 1482 N N . THR A 1 190 ? 8.619 3.574 7.349 1.00 73.56 190 THR A N 1
ATOM 1483 C CA . THR A 1 190 ? 9.644 2.534 7.517 1.00 73.56 190 THR A CA 1
ATOM 1484 C C . THR A 1 190 ? 10.833 3.059 8.319 1.00 73.56 190 THR A C 1
ATOM 1486 O O . THR A 1 190 ? 11.264 4.200 8.148 1.00 73.56 190 THR A O 1
ATOM 1489 N N . LEU A 1 191 ? 11.384 2.215 9.195 1.00 59.81 191 LEU A N 1
ATOM 1490 C CA . LEU A 1 191 ? 12.561 2.542 10.008 1.00 59.81 191 LEU A CA 1
ATOM 1491 C C . LEU A 1 191 ? 13.886 2.334 9.255 1.00 59.81 191 LEU A C 1
ATOM 1493 O O . LEU A 1 191 ? 14.925 2.783 9.732 1.00 59.81 191 LEU A O 1
ATOM 1497 N N . MET A 1 192 ? 13.874 1.654 8.100 1.00 60.16 192 MET A N 1
ATOM 1498 C CA . MET A 1 192 ? 15.105 1.188 7.445 1.00 60.16 192 MET A CA 1
ATOM 1499 C C . MET A 1 192 ? 15.773 2.180 6.481 1.00 60.16 192 MET A C 1
ATOM 1501 O O . MET A 1 192 ? 16.929 1.934 6.155 1.00 60.16 192 MET A O 1
ATOM 1505 N N . CYS A 1 193 ? 15.116 3.287 6.089 1.00 67.31 193 CYS A N 1
ATOM 1506 C CA . CYS A 1 193 ? 15.461 4.244 5.002 1.00 67.31 193 CYS A CA 1
ATOM 1507 C C . CYS A 1 193 ? 14.617 4.042 3.731 1.00 67.31 193 CYS A C 1
ATOM 1509 O O . CYS A 1 193 ? 14.234 2.928 3.389 1.00 67.31 193 CYS A O 1
ATOM 1511 N N . CYS A 1 194 ? 14.314 5.072 2.948 1.00 75.69 194 CYS A N 1
ATOM 1512 C CA . CYS A 1 194 ? 14.162 6.491 3.265 1.00 75.69 194 CYS A CA 1
ATOM 1513 C C . CYS A 1 194 ? 12.804 6.875 2.679 1.00 75.69 194 CYS A C 1
ATOM 1515 O O . CYS A 1 194 ? 12.376 6.267 1.698 1.00 75.69 194 CYS A O 1
ATOM 1517 N N . SER A 1 195 ? 12.107 7.844 3.266 1.00 81.44 195 SER A N 1
ATOM 1518 C CA . SER A 1 195 ? 10.848 8.255 2.666 1.00 81.44 195 SER A CA 1
ATOM 1519 C C . SER A 1 195 ? 11.092 8.932 1.315 1.00 81.44 195 SER A C 1
ATOM 1521 O O . SER A 1 195 ? 12.105 9.609 1.094 1.00 81.44 195 SER A O 1
ATOM 1523 N N . HIS A 1 196 ? 10.183 8.682 0.381 1.00 83.88 196 HIS A N 1
ATOM 1524 C CA . HIS A 1 196 ? 10.277 9.156 -0.990 1.00 83.88 196 HIS A CA 1
ATOM 1525 C C . HIS A 1 196 ? 9.071 10.050 -1.269 1.00 83.88 196 HIS A C 1
ATOM 1527 O O . HIS A 1 196 ? 8.003 9.543 -1.628 1.00 83.88 196 HIS A O 1
ATOM 1533 N N . PRO A 1 197 ? 9.199 11.371 -1.047 1.00 89.50 197 PRO A N 1
ATOM 1534 C CA . PRO A 1 197 ? 8.150 12.305 -1.403 1.00 89.50 197 PRO A CA 1
ATOM 1535 C C . PRO A 1 197 ? 8.060 12.436 -2.925 1.00 89.50 197 PRO A C 1
ATOM 1537 O O . PRO A 1 197 ? 9.062 12.456 -3.633 1.00 89.50 197 PRO A O 1
ATOM 1540 N N . PHE A 1 198 ? 6.844 12.559 -3.419 1.00 90.56 198 PHE A N 1
ATOM 1541 C CA . PHE A 1 198 ? 6.487 12.717 -4.815 1.00 90.56 198 PHE A CA 1
ATOM 1542 C C . PHE A 1 198 ? 5.297 13.662 -4.883 1.00 90.56 198 PHE A C 1
ATOM 1544 O O . PHE A 1 198 ? 4.317 13.488 -4.163 1.00 90.56 198 PHE A O 1
ATOM 1551 N N . SER A 1 199 ? 5.367 14.660 -5.755 1.00 92.06 199 SER A N 1
ATOM 1552 C CA . SER A 1 199 ? 4.213 15.496 -6.076 1.00 92.06 199 SER A CA 1
ATOM 1553 C C . SER A 1 199 ? 3.909 15.358 -7.554 1.00 92.06 199 SER A C 1
ATOM 1555 O O . SER A 1 199 ? 4.824 15.414 -8.383 1.00 92.06 199 SER A O 1
ATOM 1557 N N . ALA A 1 200 ? 2.632 15.190 -7.878 1.00 94.31 200 ALA A N 1
ATOM 1558 C CA . ALA A 1 200 ? 2.171 15.088 -9.249 1.00 94.31 200 ALA A CA 1
ATOM 1559 C C . ALA A 1 200 ? 0.838 15.766 -9.486 1.00 94.31 200 ALA A C 1
ATOM 1561 O O . ALA A 1 200 ? 0.020 15.934 -8.585 1.00 94.31 200 ALA A O 1
ATOM 1562 N N . VAL A 1 201 ? 0.636 16.091 -10.756 1.00 96.12 201 VAL A N 1
ATOM 1563 C CA . VAL A 1 201 ? -0.622 16.570 -11.303 1.00 96.12 201 VAL A CA 1
ATOM 1564 C C . VAL A 1 201 ? -1.247 15.456 -12.134 1.00 96.12 201 VAL A C 1
ATOM 1566 O O . VAL A 1 201 ? -0.542 14.744 -12.860 1.00 96.12 201 VAL A O 1
ATOM 1569 N N . ILE A 1 202 ? -2.562 15.283 -12.025 1.00 95.75 202 ILE A N 1
ATOM 1570 C CA . ILE A 1 202 ? -3.288 14.325 -12.860 1.00 95.75 202 ILE A CA 1
ATOM 1571 C C . ILE A 1 202 ? -3.490 14.873 -14.274 1.00 95.75 202 ILE A C 1
ATOM 1573 O O . ILE A 1 202 ? -3.837 16.035 -14.478 1.00 95.75 202 ILE A O 1
ATOM 1577 N N . SER A 1 203 ? -3.271 14.031 -15.280 1.00 95.00 203 SER A N 1
ATOM 1578 C CA . SER A 1 203 ? -3.552 14.383 -16.667 1.00 95.00 203 SER A CA 1
ATOM 1579 C C . SER A 1 203 ? -5.052 14.609 -16.885 1.00 95.00 203 SER A C 1
ATOM 1581 O O . SER A 1 203 ? -5.898 14.039 -16.197 1.00 95.00 203 SER A O 1
ATOM 1583 N N . ARG A 1 204 ? -5.402 15.414 -17.896 1.00 92.50 204 ARG A N 1
ATOM 1584 C CA . ARG A 1 204 ? -6.805 15.748 -18.218 1.00 92.50 204 ARG A CA 1
ATOM 1585 C C . ARG A 1 204 ? -7.675 14.532 -18.536 1.00 92.50 204 ARG A C 1
ATOM 1587 O O . ARG A 1 204 ? -8.876 14.570 -18.311 1.00 92.50 204 ARG A O 1
ATOM 1594 N N . ASP A 1 205 ? -7.078 13.476 -19.079 1.00 93.19 205 ASP A N 1
ATOM 1595 C CA . ASP A 1 205 ? -7.758 12.214 -19.375 1.00 93.19 205 ASP A CA 1
ATOM 1596 C C . ASP A 1 205 ? -7.841 11.270 -18.159 1.00 93.19 205 ASP A C 1
ATOM 1598 O O . ASP A 1 205 ? -8.408 10.185 -18.269 1.00 93.19 205 ASP A O 1
ATOM 1602 N N . GLY A 1 206 ? -7.276 11.655 -17.008 1.00 92.50 206 GLY A N 1
ATOM 1603 C CA . GLY A 1 206 ? -7.281 10.869 -15.773 1.00 92.50 206 GLY A CA 1
ATOM 1604 C C . GLY A 1 206 ? -6.390 9.622 -15.801 1.00 92.50 206 GLY A C 1
ATOM 1605 O O . GLY A 1 206 ? -6.473 8.794 -14.884 1.00 92.50 206 GLY A O 1
ATOM 1606 N N . LYS A 1 207 ? -5.564 9.453 -16.843 1.00 95.50 207 LYS A N 1
ATOM 1607 C CA . LYS A 1 207 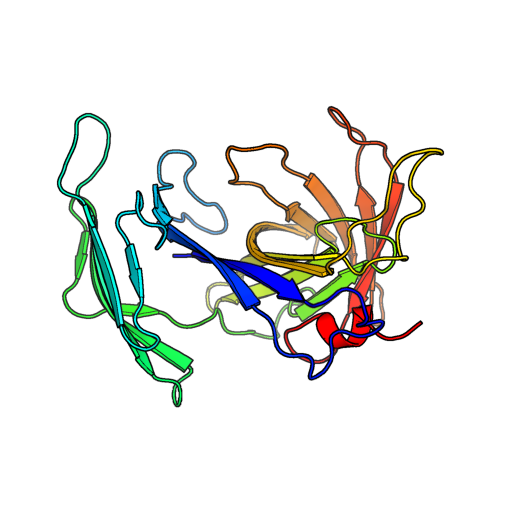? -4.784 8.228 -17.088 1.00 95.50 207 LYS A CA 1
ATOM 1608 C C . LYS A 1 207 ? -3.360 8.273 -16.561 1.00 95.50 207 LYS A C 1
ATOM 1610 O O . LYS A 1 207 ? -2.767 7.208 -16.398 1.00 95.50 207 LYS A O 1
ATOM 1615 N N . SER A 1 208 ? -2.836 9.455 -16.254 1.00 96.75 208 SER A N 1
ATOM 1616 C CA . SER A 1 208 ? -1.450 9.617 -15.829 1.00 96.75 208 SER A CA 1
ATOM 1617 C C . SER A 1 208 ? -1.314 10.579 -14.655 1.00 96.75 208 SER A C 1
ATOM 1619 O O . SER A 1 208 ? -2.009 11.590 -14.590 1.00 96.75 208 SER A O 1
ATOM 1621 N N . LEU A 1 209 ? -0.371 10.295 -13.759 1.00 96.94 209 LEU A N 1
ATOM 1622 C CA . LEU A 1 209 ? 0.157 11.269 -12.805 1.00 96.94 209 LEU A CA 1
ATOM 1623 C C . LEU A 1 209 ? 1.525 11.715 -13.309 1.00 96.94 209 LEU A C 1
ATOM 1625 O O . LEU A 1 209 ? 2.426 10.890 -13.479 1.00 96.94 209 LEU A O 1
ATOM 1629 N N . VAL A 1 210 ? 1.667 13.012 -13.564 1.00 96.56 210 VAL A N 1
ATOM 1630 C CA . VAL A 1 210 ? 2.902 13.613 -14.073 1.00 96.56 210 VAL A CA 1
ATOM 1631 C C . VAL A 1 210 ? 3.501 14.476 -12.979 1.00 96.56 210 VAL A C 1
ATOM 1633 O O . VAL A 1 210 ? 2.867 15.412 -12.490 1.00 96.56 210 VAL A O 1
ATOM 1636 N N . GLY A 1 211 ? 4.724 14.155 -12.581 1.00 93.88 211 GLY A N 1
ATOM 1637 C CA . GLY A 1 211 ? 5.374 14.825 -11.470 1.00 93.88 211 GLY A CA 1
ATOM 1638 C C . GLY A 1 211 ? 6.872 14.606 -11.447 1.00 93.88 211 GLY A C 1
ATOM 1639 O O . GLY A 1 211 ? 7.476 14.196 -12.438 1.00 93.88 211 GLY A O 1
ATOM 1640 N N . ASN A 1 212 ? 7.468 14.881 -10.293 1.00 91.31 212 ASN A N 1
ATOM 1641 C CA . ASN A 1 212 ? 8.902 14.733 -10.092 1.00 91.31 212 ASN A CA 1
ATOM 1642 C C . ASN A 1 212 ? 9.195 14.118 -8.726 1.00 91.31 212 ASN A C 1
ATOM 1644 O O . ASN A 1 212 ? 8.544 14.442 -7.731 1.00 91.31 212 ASN A O 1
ATOM 1648 N N . TRP A 1 213 ? 10.227 13.283 -8.689 1.00 88.94 213 TRP A N 1
ATOM 1649 C CA . TRP A 1 213 ? 10.940 12.966 -7.461 1.00 88.94 213 TRP A CA 1
ATOM 1650 C C . TRP A 1 213 ? 11.876 14.136 -7.159 1.00 88.94 213 TRP A C 1
ATOM 1652 O O . TRP A 1 213 ? 12.692 14.465 -8.022 1.00 88.94 213 TRP A O 1
ATOM 1662 N N . PRO A 1 214 ? 11.767 14.802 -6.001 1.00 87.81 214 PRO A N 1
ATOM 1663 C CA . PRO A 1 214 ? 12.695 15.854 -5.625 1.00 87.81 214 PRO A CA 1
ATOM 1664 C C . PRO A 1 214 ? 14.072 15.264 -5.289 1.00 87.81 214 PRO A C 1
ATOM 1666 O O . PRO A 1 214 ? 14.211 14.082 -4.973 1.00 87.81 214 PRO A O 1
ATOM 1669 N N . ALA A 1 215 ? 15.108 16.102 -5.340 1.00 86.00 215 ALA A N 1
ATOM 1670 C CA . ALA A 1 215 ? 16.418 15.720 -4.822 1.00 86.00 215 ALA A CA 1
ATOM 1671 C C . ALA A 1 215 ? 16.366 15.584 -3.291 1.00 86.00 215 ALA A C 1
ATOM 1673 O O . ALA A 1 215 ? 15.655 16.330 -2.616 1.00 86.00 215 ALA A O 1
ATOM 1674 N N . GLY A 1 216 ? 17.152 14.662 -2.741 1.00 79.12 216 GLY A N 1
ATOM 1675 C CA . GLY A 1 216 ? 17.225 14.417 -1.303 1.00 79.12 216 GLY A CA 1
ATOM 1676 C C . GLY A 1 216 ? 18.458 13.604 -0.925 1.00 79.12 216 GLY A C 1
ATOM 1677 O O . GLY A 1 216 ? 19.298 13.290 -1.771 1.00 79.12 216 GLY A O 1
ATOM 1678 N N . THR A 1 217 ? 18.576 13.238 0.351 1.00 73.31 217 THR A N 1
ATOM 1679 C CA . THR A 1 217 ? 19.671 12.383 0.829 1.00 73.31 217 THR A CA 1
ATOM 1680 C C . THR A 1 217 ? 19.657 11.057 0.067 1.00 73.31 217 THR A C 1
ATOM 1682 O O . THR A 1 217 ? 18.708 10.286 0.186 1.00 73.31 217 THR A O 1
ATOM 1685 N N . ASN A 1 218 ? 20.700 10.803 -0.729 1.00 71.00 218 ASN A N 1
ATOM 1686 C CA . ASN A 1 218 ? 20.821 9.645 -1.627 1.00 71.00 218 ASN A CA 1
ATOM 1687 C C . ASN A 1 218 ? 19.741 9.559 -2.728 1.00 71.00 218 ASN A C 1
ATOM 1689 O O . ASN A 1 218 ? 19.493 8.479 -3.261 1.00 71.00 218 ASN A O 1
ATOM 1693 N N . GLN A 1 219 ? 19.103 10.680 -3.085 1.00 78.25 219 GLN A N 1
ATOM 1694 C CA . GLN A 1 219 ? 18.054 10.741 -4.107 1.00 78.25 219 GLN A CA 1
ATOM 1695 C C . GLN A 1 219 ? 18.378 11.822 -5.142 1.00 78.25 219 GLN A C 1
ATOM 1697 O O . GLN A 1 219 ? 18.597 12.986 -4.804 1.00 78.25 219 GLN A O 1
ATOM 1702 N N . VAL A 1 220 ? 18.394 11.436 -6.419 1.00 82.69 220 VAL A N 1
ATOM 1703 C CA . VAL A 1 220 ? 18.563 12.365 -7.543 1.00 82.69 220 VAL A CA 1
ATOM 1704 C C . VAL A 1 220 ? 17.187 12.778 -8.043 1.00 82.69 220 VAL A C 1
ATOM 1706 O O . VAL A 1 220 ? 16.322 11.925 -8.248 1.00 82.69 220 VAL A O 1
ATOM 1709 N N . SER A 1 221 ? 17.004 14.081 -8.262 1.00 88.88 221 SER A N 1
ATOM 1710 C CA . SER A 1 221 ? 15.768 14.592 -8.850 1.00 88.88 221 SER A CA 1
ATOM 1711 C C . SER A 1 221 ? 15.547 13.991 -10.236 1.00 88.88 221 SER A C 1
ATOM 1713 O O . SER A 1 221 ? 16.465 13.978 -11.062 1.00 88.88 221 SER A O 1
ATOM 1715 N N . ARG A 1 222 ? 14.338 13.495 -10.502 1.00 90.75 222 ARG A N 1
ATOM 1716 C CA . ARG A 1 222 ? 13.977 12.944 -11.814 1.00 90.75 222 ARG A CA 1
ATOM 1717 C C . ARG A 1 222 ? 12.480 13.095 -12.090 1.00 90.75 222 ARG A C 1
ATOM 1719 O O . ARG A 1 222 ? 11.683 12.985 -11.154 1.00 90.75 222 ARG A O 1
ATOM 1726 N N . PRO A 1 223 ? 12.081 13.277 -13.359 1.00 93.00 223 PRO A N 1
ATOM 1727 C CA . PRO A 1 223 ? 10.678 13.204 -13.729 1.00 93.00 223 PRO A CA 1
ATOM 1728 C C . PRO A 1 223 ? 10.130 11.797 -13.491 1.00 93.00 223 PRO A C 1
ATOM 1730 O O . PRO A 1 223 ? 10.847 10.795 -13.594 1.00 93.00 223 PRO A O 1
ATOM 1733 N N . ALA A 1 224 ? 8.842 11.747 -13.182 1.00 93.50 224 ALA A N 1
ATOM 1734 C CA . ALA A 1 224 ? 8.095 10.524 -12.959 1.00 93.50 224 ALA A CA 1
ATOM 1735 C C . ALA A 1 224 ? 6.753 10.615 -13.672 1.00 93.50 224 ALA A C 1
ATOM 1737 O O . ALA A 1 224 ? 6.024 11.604 -13.545 1.00 93.50 224 ALA A O 1
ATOM 1738 N N . ILE A 1 225 ? 6.434 9.564 -14.418 1.00 95.81 225 ILE A N 1
ATOM 1739 C CA . ILE A 1 225 ? 5.134 9.403 -15.053 1.00 95.81 225 ILE A CA 1
ATOM 1740 C C . ILE A 1 225 ? 4.580 8.078 -14.576 1.00 95.81 225 ILE A C 1
ATOM 1742 O O . ILE A 1 225 ? 5.109 7.010 -14.890 1.00 95.81 225 ILE A O 1
ATOM 1746 N N . TRP A 1 226 ? 3.495 8.169 -13.827 1.00 96.62 226 TRP A N 1
ATOM 1747 C CA . TRP A 1 226 ? 2.755 7.010 -13.382 1.00 96.62 226 TRP A CA 1
ATOM 1748 C C . TRP A 1 226 ? 1.546 6.834 -14.273 1.00 96.62 226 TRP A C 1
ATOM 1750 O O . TRP A 1 226 ? 0.781 7.775 -14.462 1.00 96.62 226 TRP A O 1
ATOM 1760 N N . THR A 1 227 ? 1.362 5.637 -14.809 1.00 97.19 227 THR A N 1
ATOM 1761 C CA . THR A 1 227 ? 0.214 5.322 -15.663 1.00 97.19 227 THR A CA 1
ATOM 1762 C C . THR A 1 227 ? -0.798 4.519 -14.865 1.00 97.19 227 THR A C 1
ATOM 1764 O O . THR A 1 227 ? -0.421 3.609 -14.125 1.00 97.19 227 THR A O 1
ATOM 1767 N N . ARG A 1 228 ? -2.081 4.848 -14.996 1.00 95.88 228 ARG A N 1
ATOM 1768 C CA . ARG A 1 228 ? -3.159 4.080 -14.374 1.00 95.88 228 ARG A CA 1
ATOM 1769 C C . ARG A 1 228 ? -3.155 2.658 -14.928 1.00 95.88 228 ARG A C 1
ATOM 1771 O O . ARG A 1 228 ? -3.084 2.468 -16.140 1.00 95.88 228 ARG A O 1
ATOM 1778 N N . VAL A 1 229 ? -3.276 1.675 -14.044 1.00 94.50 229 VAL A N 1
ATOM 1779 C CA . VAL A 1 229 ? -3.451 0.270 -14.425 1.00 94.50 229 VAL A CA 1
ATOM 1780 C C . VAL A 1 229 ? -4.880 -0.175 -14.158 1.00 94.50 229 VAL A C 1
ATOM 1782 O O . VAL A 1 229 ? -5.552 0.317 -13.246 1.00 94.50 229 VAL A O 1
ATOM 1785 N N . GLU A 1 230 ? -5.353 -1.118 -14.964 1.00 89.88 230 GLU A N 1
ATOM 1786 C CA . GLU A 1 230 ? -6.626 -1.778 -14.710 1.00 89.88 230 GLU A CA 1
ATOM 1787 C C . GLU A 1 230 ? -6.488 -2.753 -13.533 1.00 89.88 230 GLU A C 1
ATOM 1789 O O . GLU A 1 230 ? -5.509 -3.488 -13.414 1.00 89.88 230 GLU A O 1
ATOM 1794 N N . GLY A 1 231 ? -7.482 -2.760 -12.643 1.00 88.62 231 GLY A N 1
ATOM 1795 C CA . GLY A 1 231 ? -7.498 -3.637 -11.473 1.00 88.62 231 GLY A CA 1
ATOM 1796 C C . GLY A 1 231 ? -6.769 -3.077 -10.247 1.00 88.62 231 GLY A C 1
ATOM 1797 O O . GLY A 1 231 ? -6.775 -1.869 -9.986 1.00 88.62 231 GLY A O 1
ATOM 1798 N N . GLU A 1 232 ? -6.235 -3.986 -9.426 1.00 88.12 232 GLU A N 1
ATOM 1799 C CA . GLU A 1 232 ? -5.636 -3.691 -8.114 1.00 88.12 232 GLU A CA 1
ATOM 1800 C C . GLU A 1 232 ? -4.180 -4.148 -7.983 1.00 88.12 232 GLU A C 1
ATOM 1802 O O . GLU A 1 232 ? -3.701 -4.347 -6.869 1.00 88.12 232 GLU A O 1
ATOM 1807 N N . SER A 1 233 ? -3.490 -4.363 -9.100 1.00 90.31 233 SER A N 1
ATOM 1808 C CA . SER A 1 233 ? -2.120 -4.869 -9.122 1.00 90.31 233 SER A CA 1
ATOM 1809 C C . SER A 1 233 ? -1.371 -4.321 -10.329 1.00 90.31 233 SER A C 1
ATOM 1811 O O . SER A 1 233 ? -1.956 -4.166 -11.398 1.00 90.31 233 SER A O 1
ATOM 1813 N N . CYS A 1 234 ? -0.072 -4.071 -10.170 1.00 92.69 234 CYS A N 1
ATOM 1814 C CA . CYS A 1 234 ? 0.807 -3.686 -11.274 1.00 92.69 234 CYS A CA 1
ATOM 1815 C C . CYS A 1 234 ? 1.543 -4.871 -11.921 1.00 92.69 234 CYS A C 1
ATOM 1817 O O . CYS A 1 234 ? 2.381 -4.656 -12.793 1.00 92.69 234 CYS A O 1
ATOM 1819 N N . ILE A 1 235 ? 1.249 -6.112 -11.517 1.00 89.06 235 ILE A N 1
ATOM 1820 C CA . ILE A 1 235 ? 1.952 -7.315 -11.990 1.00 89.06 235 ILE A CA 1
ATOM 1821 C C . ILE A 1 235 ? 1.903 -7.449 -13.519 1.00 89.06 235 ILE A C 1
ATOM 1823 O O . ILE A 1 235 ? 2.947 -7.606 -14.147 1.00 89.06 235 ILE A O 1
ATOM 1827 N N . SER A 1 236 ? 0.727 -7.290 -14.132 1.00 85.25 236 SER A N 1
ATOM 1828 C CA . SER A 1 236 ? 0.582 -7.340 -15.595 1.00 85.25 236 SER A CA 1
ATOM 1829 C C . SER A 1 236 ? 1.324 -6.192 -16.288 1.00 85.25 236 SER A C 1
ATOM 1831 O O . SER A 1 236 ? 2.022 -6.390 -17.281 1.00 85.25 236 SER A O 1
ATOM 1833 N N . ALA A 1 237 ? 1.236 -4.980 -15.735 1.00 84.38 237 ALA A N 1
ATOM 1834 C CA . ALA A 1 237 ? 1.913 -3.805 -16.278 1.00 84.38 237 ALA A CA 1
ATOM 1835 C C . ALA A 1 237 ? 3.447 -3.934 -16.243 1.00 84.38 237 ALA A C 1
ATOM 1837 O O . ALA A 1 237 ? 4.123 -3.397 -17.126 1.00 84.38 237 ALA A O 1
ATOM 1838 N N . ALA A 1 238 ? 3.983 -4.662 -15.258 1.00 78.81 238 ALA A N 1
ATOM 1839 C CA . ALA A 1 238 ? 5.408 -4.938 -15.119 1.00 78.81 238 ALA A CA 1
ATOM 1840 C C . ALA A 1 238 ? 5.929 -5.991 -16.118 1.00 78.81 238 ALA A C 1
ATOM 1842 O O . ALA A 1 238 ? 7.107 -5.936 -16.481 1.00 78.81 238 ALA A O 1
ATOM 1843 N N . GLY A 1 239 ? 5.070 -6.916 -16.569 1.00 66.94 239 GLY A N 1
ATOM 1844 C CA . GLY A 1 239 ? 5.413 -7.993 -17.509 1.00 66.94 239 GLY A CA 1
ATOM 1845 C C . GLY A 1 239 ? 5.399 -7.595 -18.990 1.00 66.94 239 GLY A C 1
ATOM 1846 O O . GLY A 1 239 ? 6.148 -8.154 -19.789 1.00 66.94 239 GLY A O 1
ATOM 1847 N N . HIS A 1 240 ? 4.596 -6.601 -19.380 1.00 56.81 240 HIS A N 1
ATOM 1848 C CA . HIS A 1 240 ? 4.528 -6.145 -20.772 1.00 56.81 240 HIS A CA 1
ATOM 1849 C C . HIS A 1 240 ? 5.622 -5.111 -21.083 1.00 56.81 240 HIS A C 1
ATOM 1851 O O . HIS A 1 240 ? 5.588 -3.991 -20.560 1.00 56.81 240 HIS A O 1
ATOM 1857 N N . ARG A 1 241 ? 6.575 -5.476 -21.948 1.00 54.69 241 ARG A N 1
ATOM 1858 C CA . ARG A 1 241 ? 7.436 -4.543 -22.694 1.00 54.69 241 ARG A CA 1
ATOM 1859 C C . ARG A 1 241 ? 6.955 -4.411 -24.126 1.00 54.69 241 ARG A C 1
ATOM 1861 O O . ARG A 1 241 ? 6.598 -5.457 -24.706 1.00 54.69 241 ARG A O 1
#

Secondary structure (DSSP, 8-state):
-EEEEEEEEETT-S--TT---EEEEEEEEE--EETTEEPGGG-EEEESSTT-SEEE-SSEEEEEE--BTTB--EEEEEEEETTTTEEEEEEEETTEEEEEEEEEPPPB-TTSTT-EEEE-TT-SSS-EEEEEE-TTS-EEEEEEEEE-TTSSPPPTTPPPPSEEEEEEEEEEEEEEEETTEEEEEETTT-SSS--EEEEEEE-TTSSEEEEEEPPBTTB--EEEEEEEESSS-SHHHHH--

pLDDT: mean 86.37, std 8.92, range [54.69, 97.19]

Organism: NCBI:txid1592106

Foldseek 3Di:
DWKKWKWKFFLVDLADVPGDTHTDWIKDWFFDDDFLDTDQLGIDIFICPPPGQWNDPPFWIWGADDDDVSAWGWTDIWGADPVQRKIWAWIDTHPDTDGIDIDHDADAPVPALVAAWWAWQLDQFQGIKGWHAHPVRGIWIATKGWHRWPSDDDPPPDDTDRIIMIMTGFTWRWDAPDSFKIWIWTNPRDPPDDIWIWIFGADPVSFWTWTWGDDDDVDDIDITIIGGDPDDDCSRVNSDD

Sequence (241 aa):
MNILISTTVPSSATDLTGVPQALEDFEIGLYQRSGSDVKPLGFNFFATSAAGRASWDGRHLRIDSPQKAGLPEVHVDLAWDGTTRSWTGSFERAAFRNQEITLKRPARAQTSPFVGTWFERTGVMNNCLHVAQAQDGTFTGWGDDIRIPGQTRYANGLRPPERAMLHYGEIAKVKLSEPDRIEVELRAYTLMCCSHPFSAVISRDGKSLVGNWPAGTNQVSRPAIWTRVEGESCISAAGHR